Protein AF-R7B1Z7-F1 (afdb_monomer_lite)

Radius of gyration: 57.42 Å; chains: 1; bounding box: 98×100×132 Å

Structure (mmCIF, N/CA/C/O backbone):
data_AF-R7B1Z7-F1
#
_entry.id   AF-R7B1Z7-F1
#
loop_
_atom_site.group_PDB
_atom_site.id
_atom_site.type_symbol
_atom_site.label_atom_id
_atom_site.label_alt_id
_atom_site.label_comp_id
_atom_site.label_asym_id
_atom_site.label_entity_id
_atom_site.label_seq_id
_atom_site.pdbx_PDB_ins_code
_atom_site.Cartn_x
_atom_site.Cartn_y
_atom_site.Cartn_z
_atom_site.occupancy
_atom_site.B_iso_or_equiv
_atom_site.auth_seq_id
_atom_site.auth_comp_id
_atom_site.auth_asym_id
_atom_site.auth_atom_id
_atom_site.pdbx_PDB_model_num
ATOM 1 N N . MET A 1 1 ? -53.204 -70.859 43.206 1.00 38.00 1 MET A N 1
ATOM 2 C CA . MET A 1 1 ? -52.784 -69.936 44.281 1.00 38.00 1 MET A CA 1
ATOM 3 C C . MET A 1 1 ? -53.976 -69.017 44.517 1.00 38.00 1 MET A C 1
ATOM 5 O O . MET A 1 1 ? -54.210 -68.156 43.689 1.00 38.00 1 MET A O 1
ATOM 9 N N . ALA A 1 2 ? -54.936 -69.333 45.396 1.00 27.02 2 ALA A N 1
ATOM 10 C CA . ALA A 1 2 ? -54.802 -69.420 46.861 1.00 27.02 2 ALA A CA 1
ATOM 11 C C . ALA A 1 2 ? -54.030 -68.186 47.361 1.00 27.02 2 ALA A C 1
ATOM 13 O O . ALA A 1 2 ? -52.881 -68.026 46.965 1.00 27.02 2 ALA A O 1
ATOM 14 N N . ILE A 1 3 ? -54.590 -67.270 48.155 1.00 30.98 3 ILE A N 1
ATOM 15 C CA . ILE A 1 3 ? -55.436 -67.455 49.351 1.00 30.98 3 ILE A CA 1
ATOM 16 C C . ILE A 1 3 ? -56.242 -66.140 49.544 1.00 30.98 3 ILE A C 1
ATOM 18 O O . ILE A 1 3 ? -55.649 -65.069 49.521 1.00 30.98 3 ILE A O 1
ATOM 22 N N . SER A 1 4 ? -57.574 -66.172 49.386 1.00 25.59 4 SER A N 1
ATOM 23 C CA . SER A 1 4 ? -58.639 -66.117 50.427 1.00 25.59 4 SER A CA 1
ATOM 24 C C . SER A 1 4 ? -59.058 -64.689 50.865 1.00 25.59 4 SER A C 1
ATOM 26 O O . SER A 1 4 ? -58.226 -63.986 51.421 1.00 25.59 4 SER A O 1
ATOM 28 N N . SER A 1 5 ? -60.265 -64.160 50.567 1.00 26.50 5 SER A N 1
ATOM 29 C CA . SER A 1 5 ? -61.629 -64.581 51.020 1.00 26.50 5 SER A CA 1
ATOM 30 C C . SER A 1 5 ? -61.858 -64.163 52.498 1.00 26.50 5 SER A C 1
ATOM 32 O O . SER A 1 5 ? -60.962 -64.407 53.289 1.00 26.50 5 SER A O 1
ATOM 34 N N . VAL A 1 6 ? -62.963 -63.588 53.012 1.00 28.86 6 VAL A N 1
ATOM 35 C CA . VAL A 1 6 ? -64.345 -63.338 52.542 1.00 28.86 6 VAL A CA 1
ATOM 36 C C . VAL A 1 6 ? -65.156 -62.648 53.672 1.00 28.86 6 VAL A C 1
ATOM 38 O O . VAL A 1 6 ? -64.818 -62.803 54.840 1.00 28.86 6 VAL A O 1
ATOM 41 N N . ASP A 1 7 ? -66.203 -61.917 53.275 1.00 27.45 7 ASP A N 1
ATOM 42 C CA . ASP A 1 7 ? -67.560 -61.707 53.840 1.00 27.45 7 ASP A CA 1
ATOM 43 C C . ASP A 1 7 ? -67.903 -61.438 55.327 1.00 27.45 7 ASP A C 1
ATOM 45 O O . ASP A 1 7 ? -67.610 -62.188 56.248 1.00 27.45 7 ASP A O 1
ATOM 49 N N . SER A 1 8 ? -68.699 -60.369 55.493 1.00 28.39 8 SER A N 1
ATOM 50 C CA . SER A 1 8 ? -70.141 -60.329 55.842 1.00 28.39 8 SER A CA 1
ATOM 51 C C . SER A 1 8 ? -70.780 -61.305 56.858 1.00 28.39 8 SER A C 1
ATOM 53 O O . SER A 1 8 ? -70.708 -62.519 56.731 1.00 28.39 8 SER A O 1
ATOM 55 N N . LYS A 1 9 ? -71.655 -60.689 57.678 1.00 28.11 9 LYS A N 1
ATOM 56 C CA . LYS A 1 9 ? -72.912 -61.175 58.301 1.00 28.11 9 LYS A CA 1
ATOM 57 C C . LYS A 1 9 ? -72.881 -62.044 59.575 1.00 28.11 9 LYS A C 1
ATOM 59 O O . LYS A 1 9 ? -72.511 -63.204 59.581 1.00 28.11 9 LYS A O 1
ATOM 64 N N . ALA A 1 10 ? -73.473 -61.441 60.612 1.00 25.97 10 ALA A N 1
ATOM 65 C CA . ALA A 1 10 ? -74.630 -61.900 61.397 1.00 25.97 10 ALA A CA 1
ATOM 66 C C . ALA A 1 10 ? -74.735 -63.372 61.868 1.00 25.97 10 ALA A C 1
ATOM 68 O O . ALA A 1 10 ? -75.017 -64.262 61.076 1.00 25.97 10 ALA A O 1
ATOM 69 N N . GLY A 1 11 ? -74.799 -63.533 63.201 1.00 24.59 11 GLY A N 1
ATOM 70 C CA . GLY A 1 11 ? -75.812 -64.372 63.866 1.00 24.59 11 GLY A CA 1
ATOM 71 C C . GLY A 1 11 ? -75.335 -65.620 64.625 1.00 24.59 11 GLY A C 1
ATOM 72 O O . GLY A 1 11 ? -74.994 -66.603 63.989 1.00 24.59 11 GLY A O 1
ATOM 73 N N . THR A 1 12 ? -75.493 -65.586 65.968 1.00 27.39 12 THR A N 1
ATOM 74 C CA . THR A 1 12 ? -75.940 -66.672 66.903 1.00 27.39 12 THR A CA 1
ATOM 75 C C . THR A 1 12 ? -75.152 -68.006 66.947 1.00 27.39 12 THR A C 1
ATOM 77 O O . THR A 1 12 ? -74.824 -68.551 65.912 1.00 27.39 12 THR A O 1
ATOM 80 N N . ASN A 1 13 ? -74.883 -68.709 68.060 1.00 31.00 13 ASN A N 1
ATOM 81 C CA . ASN A 1 13 ? -75.378 -68.717 69.445 1.00 31.00 13 ASN A CA 1
ATOM 82 C C . ASN A 1 13 ? -74.514 -69.680 70.311 1.00 31.00 13 ASN A C 1
ATOM 84 O O . ASN A 1 13 ? -73.986 -70.640 69.761 1.00 31.00 13 ASN A O 1
ATOM 88 N N . ALA A 1 14 ? -74.558 -69.484 71.646 1.00 28.58 14 ALA A N 1
ATOM 89 C CA . ALA A 1 14 ? -74.412 -70.466 72.756 1.00 28.58 14 ALA A CA 1
ATOM 90 C C . ALA A 1 14 ? -73.070 -71.234 72.918 1.00 28.58 14 ALA A C 1
ATOM 92 O O . ALA A 1 14 ? -72.494 -71.696 71.949 1.00 28.58 14 ALA A O 1
ATOM 93 N N . ALA A 1 15 ? -72.498 -71.520 74.094 1.00 30.52 15 ALA A N 1
ATOM 94 C CA . ALA A 1 15 ? -72.746 -71.326 75.534 1.00 30.52 15 ALA A CA 1
ATOM 95 C C . ALA A 1 15 ? -71.380 -71.641 76.227 1.00 30.52 15 ALA A C 1
ATOM 97 O O . ALA A 1 15 ? -70.561 -72.345 75.644 1.00 30.52 15 ALA A O 1
ATOM 98 N N . THR A 1 16 ? -71.009 -71.215 77.440 1.00 32.12 16 THR A N 1
ATOM 99 C CA . THR A 1 16 ? -71.601 -71.603 78.734 1.00 32.12 16 THR A CA 1
ATOM 100 C C . THR A 1 16 ? -70.859 -70.875 79.874 1.00 32.12 16 THR A C 1
ATOM 102 O O . THR A 1 16 ? -69.637 -70.949 79.899 1.00 32.12 16 THR A O 1
ATOM 105 N N . GLY A 1 17 ? -71.602 -70.270 80.820 1.00 30.17 17 GLY A N 1
ATOM 106 C CA . GLY A 1 17 ? -71.284 -70.120 82.263 1.00 30.17 17 GLY A CA 1
ATOM 107 C C . GLY A 1 17 ? -70.090 -69.227 82.671 1.00 30.17 17 GLY A C 1
ATOM 108 O O . GLY A 1 17 ? -69.022 -69.327 82.099 1.00 30.17 17 GLY A O 1
ATOM 109 N N . ILE A 1 18 ? -70.122 -68.361 83.690 1.00 28.38 18 ILE A N 1
ATOM 110 C CA . ILE A 1 18 ? -70.817 -68.341 84.990 1.00 28.38 18 ILE A CA 1
ATOM 111 C C . ILE A 1 18 ? -70.722 -66.894 85.543 1.00 28.38 18 ILE A C 1
ATOM 113 O O . ILE A 1 18 ? -69.664 -66.284 85.434 1.00 28.38 18 ILE A O 1
ATOM 117 N N . GLY A 1 19 ? -71.768 -66.403 86.228 1.00 29.53 19 GLY A N 1
ATOM 118 C CA . GLY A 1 19 ? -71.624 -65.443 87.344 1.00 29.53 19 GLY A CA 1
ATOM 119 C C . GLY A 1 19 ? -72.011 -63.970 87.110 1.00 29.53 19 GLY A C 1
ATOM 120 O O . GLY A 1 19 ? -71.236 -63.192 86.576 1.00 29.53 19 GLY A O 1
ATOM 121 N N . THR A 1 20 ? -73.206 -63.617 87.600 1.00 33.78 20 THR A N 1
ATOM 122 C CA . THR A 1 20 ? -73.760 -62.309 88.053 1.00 33.78 20 THR A CA 1
ATOM 123 C C . THR A 1 20 ? -72.740 -61.188 88.382 1.00 33.78 20 THR A C 1
ATOM 125 O O . THR A 1 20 ? -71.714 -61.484 88.983 1.00 33.78 20 THR A O 1
ATOM 128 N N . ILE A 1 21 ? -72.966 -59.889 88.107 1.00 34.69 21 ILE A N 1
ATOM 129 C CA . ILE A 1 21 ? -73.812 -58.908 88.846 1.00 34.69 21 ILE A CA 1
ATOM 130 C C . ILE A 1 21 ? -73.930 -57.600 88.006 1.00 34.69 21 ILE A C 1
ATOM 132 O O . ILE A 1 21 ? -73.007 -57.237 87.281 1.00 34.69 21 ILE A O 1
ATOM 136 N N . THR A 1 22 ? -75.071 -56.914 88.109 1.00 42.41 22 THR A N 1
ATOM 137 C CA . THR A 1 22 ? -75.507 -55.674 87.430 1.00 42.41 22 THR A CA 1
ATOM 138 C C . THR A 1 22 ? -74.767 -54.381 87.844 1.00 42.41 22 THR A C 1
ATOM 140 O O . THR A 1 22 ? -74.326 -54.253 88.979 1.00 42.41 22 THR A O 1
ATOM 143 N N . ASP A 1 23 ? -74.734 -53.409 86.918 1.00 46.50 23 ASP A N 1
ATOM 144 C CA . ASP A 1 23 ? -74.552 -51.949 87.101 1.00 46.50 23 ASP A CA 1
ATOM 145 C C . ASP A 1 23 ? -73.200 -51.392 87.607 1.00 46.50 23 ASP A C 1
ATOM 147 O O . ASP A 1 23 ? -72.997 -51.175 88.797 1.00 46.50 23 ASP A O 1
ATOM 151 N N . ALA A 1 24 ? -72.299 -51.014 86.680 1.00 36.66 24 ALA A N 1
ATOM 152 C CA . ALA A 1 24 ? -71.113 -50.195 87.007 1.00 36.66 24 ALA A CA 1
ATOM 153 C C . ALA A 1 24 ? -70.651 -49.179 85.930 1.00 36.66 24 ALA A C 1
ATOM 155 O O . ALA A 1 24 ? -69.789 -48.348 86.215 1.00 36.66 24 ALA A O 1
ATOM 156 N N . ASN A 1 25 ? -71.208 -49.173 84.710 1.00 48.03 25 ASN A N 1
ATOM 157 C CA . ASN A 1 25 ? -70.600 -48.425 83.592 1.00 48.03 25 ASN A CA 1
ATOM 158 C C . ASN A 1 25 ? -71.163 -47.018 83.304 1.00 48.03 25 ASN A C 1
ATOM 160 O O . ASN A 1 25 ? -70.545 -46.287 82.540 1.00 48.03 25 ASN A O 1
ATOM 164 N N . THR A 1 26 ? -72.248 -46.565 83.939 1.00 48.47 26 THR A N 1
ATOM 165 C CA . THR A 1 26 ? -72.807 -45.212 83.684 1.00 48.47 26 THR A CA 1
ATOM 166 C C . THR A 1 26 ? -72.194 -44.114 84.572 1.00 48.47 26 THR A C 1
ATOM 168 O O . THR A 1 26 ? -72.280 -42.931 84.253 1.00 48.47 26 THR A O 1
ATOM 171 N N . ALA A 1 27 ? -71.526 -44.478 85.673 1.00 38.62 27 ALA A N 1
ATOM 172 C CA . ALA A 1 27 ? -70.897 -43.524 86.595 1.00 38.62 27 ALA A CA 1
ATOM 173 C C . ALA A 1 27 ? -69.516 -43.018 86.119 1.00 38.62 27 ALA A C 1
ATOM 175 O O . ALA A 1 27 ? -69.072 -41.947 86.533 1.00 38.62 27 ALA A O 1
ATOM 176 N N . SER A 1 28 ? -68.835 -43.758 85.233 1.00 51.47 28 SER A N 1
ATOM 177 C CA . SER A 1 28 ? -67.460 -43.449 84.801 1.00 51.47 28 SER A CA 1
ATOM 178 C C . SER A 1 28 ? -67.376 -42.230 83.869 1.00 51.47 28 SER A C 1
ATOM 180 O O . SER A 1 28 ? -66.474 -41.402 84.007 1.00 51.47 28 SER A O 1
ATOM 182 N N . ASP A 1 29 ? -68.343 -42.059 82.966 1.00 51.12 29 ASP A N 1
ATOM 183 C CA . ASP A 1 29 ? -68.304 -40.986 81.963 1.00 51.12 29 ASP A CA 1
ATOM 184 C C . ASP A 1 29 ? -68.784 -39.636 82.516 1.00 51.12 29 ASP A C 1
ATOM 186 O O . ASP A 1 29 ? -68.192 -38.597 82.213 1.00 51.12 29 ASP A O 1
ATOM 190 N N . HIS A 1 30 ? -69.768 -39.641 83.424 1.00 44.47 30 HIS A N 1
ATOM 191 C CA . HIS A 1 30 ? -70.173 -38.442 84.168 1.00 44.47 30 HIS A CA 1
ATOM 192 C C . HIS A 1 30 ? -69.059 -37.929 85.095 1.00 44.47 30 HIS A C 1
ATOM 194 O O . HIS A 1 30 ? -68.881 -36.717 85.217 1.00 44.47 30 HIS A O 1
ATOM 200 N N . MET A 1 31 ? -68.259 -38.826 85.689 1.00 44.12 31 MET A N 1
ATOM 201 C CA . MET A 1 31 ? -67.095 -38.447 86.499 1.00 44.12 31 MET A CA 1
ATOM 202 C C . MET A 1 31 ? -65.990 -37.810 85.636 1.00 44.12 31 MET A C 1
ATOM 204 O O . MET A 1 31 ? -65.426 -36.788 86.020 1.00 44.12 31 MET A O 1
ATOM 208 N N . LYS A 1 32 ? -65.713 -38.354 84.439 1.00 47.97 32 LYS A N 1
ATOM 209 C CA . LYS A 1 32 ? -64.726 -37.791 83.493 1.00 47.97 32 LYS A CA 1
ATOM 210 C C . LYS A 1 32 ? -65.149 -36.434 82.922 1.00 47.97 32 LYS A C 1
ATOM 212 O O . LYS A 1 32 ? -64.305 -35.552 82.773 1.00 47.97 32 LYS A O 1
ATOM 217 N N . ALA A 1 33 ? -66.435 -36.247 82.618 1.00 53.34 33 ALA A N 1
ATOM 218 C CA . ALA A 1 33 ? -66.973 -34.960 82.174 1.00 53.34 33 ALA A CA 1
ATOM 219 C C . ALA A 1 33 ? -66.948 -33.907 83.296 1.00 53.34 33 ALA A C 1
ATOM 221 O O . ALA A 1 33 ? -66.606 -32.752 83.046 1.00 53.34 33 ALA A O 1
ATOM 222 N N . ALA A 1 34 ? -67.240 -34.307 84.540 1.00 44.28 34 ALA A N 1
ATOM 223 C CA . ALA A 1 34 ? -67.144 -33.434 85.708 1.00 44.28 34 ALA A CA 1
ATOM 224 C C . ALA A 1 34 ? -65.692 -33.027 86.023 1.00 44.28 34 ALA A C 1
ATOM 226 O O . ALA A 1 34 ? -65.451 -31.862 86.330 1.00 44.28 34 ALA A O 1
ATOM 227 N N . LEU A 1 35 ? -64.726 -33.946 85.881 1.00 44.09 35 LEU A N 1
ATOM 228 C CA . LEU A 1 35 ? -63.289 -33.656 86.001 1.00 44.09 35 LEU A CA 1
ATOM 229 C C . LEU A 1 35 ? -62.818 -32.664 84.922 1.00 44.09 35 LEU A C 1
ATOM 231 O O . LEU A 1 35 ? -62.254 -31.632 85.266 1.00 44.09 35 LEU A O 1
ATOM 235 N N . LYS A 1 36 ? -63.162 -32.886 83.643 1.00 54.53 36 LYS A N 1
ATOM 236 C CA . LYS A 1 36 ? -62.838 -31.941 82.553 1.00 54.53 36 LYS A CA 1
ATOM 237 C C . LYS A 1 36 ? -63.476 -30.557 82.727 1.00 54.53 36 LYS A C 1
ATOM 239 O O . LYS A 1 36 ? -62.844 -29.557 82.404 1.00 54.53 36 LYS A O 1
ATOM 244 N N . ASN A 1 37 ? -64.714 -30.483 83.225 1.00 55.38 37 ASN A N 1
ATOM 245 C CA . ASN A 1 37 ? -65.377 -29.204 83.511 1.00 55.38 37 ASN A CA 1
ATOM 246 C C . ASN A 1 37 ? -64.729 -28.461 84.685 1.00 55.38 37 ASN A C 1
ATOM 248 O O . ASN A 1 37 ? -64.691 -27.231 84.679 1.00 55.38 37 ASN A O 1
ATOM 252 N N . LYS A 1 38 ? -64.215 -29.189 85.682 1.00 49.75 38 LYS A N 1
ATOM 253 C CA . LYS A 1 38 ? -63.516 -28.597 86.824 1.00 49.75 38 LYS A CA 1
ATOM 254 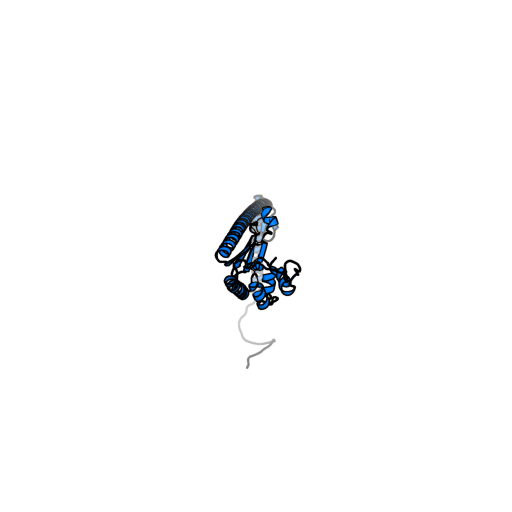C C . LYS A 1 38 ? -62.178 -27.982 86.396 1.00 49.75 38 LYS A C 1
ATOM 256 O O . LYS A 1 38 ? -61.932 -26.827 86.729 1.00 49.75 38 LYS A O 1
ATOM 261 N N . ASP A 1 39 ? -61.418 -28.683 85.553 1.00 59.19 39 ASP A N 1
ATOM 262 C CA . ASP A 1 39 ? -60.159 -28.183 84.980 1.00 59.19 39 ASP A CA 1
ATOM 263 C C . ASP A 1 39 ? -60.383 -26.950 84.077 1.00 59.19 39 ASP A C 1
ATOM 265 O O . ASP A 1 39 ? -59.612 -25.990 84.101 1.00 59.19 39 ASP A O 1
ATOM 269 N N . TYR A 1 40 ? -61.486 -26.924 83.315 1.00 45.75 40 TYR A N 1
ATOM 270 C CA . TYR A 1 40 ? -61.866 -25.768 82.488 1.00 45.75 40 TYR A CA 1
ATOM 271 C C . TYR A 1 40 ? -62.225 -24.533 83.319 1.00 45.75 40 TYR A C 1
ATOM 273 O O . TYR A 1 40 ? -61.858 -23.410 82.967 1.00 45.75 40 TYR A O 1
ATOM 281 N N . MET A 1 41 ? -62.946 -24.725 84.424 1.00 53.38 41 MET A N 1
ATOM 282 C CA . MET A 1 41 ? -63.308 -23.633 85.328 1.00 53.38 41 MET A CA 1
ATOM 283 C C . MET A 1 41 ? -62.086 -23.067 86.055 1.00 53.38 41 MET A C 1
ATOM 285 O O . MET A 1 41 ? -62.013 -21.855 86.271 1.00 53.38 41 MET A O 1
ATOM 289 N N . GLU A 1 42 ? -61.113 -23.912 86.384 1.00 61.53 42 GLU A N 1
ATOM 290 C CA . GLU A 1 42 ? -59.846 -23.502 86.988 1.00 61.53 42 GLU A CA 1
ATOM 291 C C . GLU A 1 42 ? -58.985 -22.698 86.000 1.00 61.53 42 GLU A C 1
ATOM 293 O O . GLU A 1 42 ? -58.527 -21.605 86.335 1.00 61.53 42 GLU A O 1
ATOM 298 N N . PHE A 1 43 ? -58.894 -23.135 84.738 1.00 57.59 43 PHE A N 1
ATOM 299 C CA . PHE A 1 43 ? -58.226 -22.386 83.666 1.00 57.59 43 PHE A CA 1
ATOM 300 C C . PHE A 1 43 ? -58.855 -21.005 83.417 1.00 57.59 43 PHE A C 1
ATOM 302 O O . PHE A 1 43 ? -58.147 -20.002 83.335 1.00 57.59 43 PHE A O 1
ATOM 309 N N . ILE A 1 44 ? -60.189 -20.925 83.336 1.00 57.56 44 ILE A N 1
ATOM 310 C CA . ILE A 1 44 ? -60.901 -19.648 83.154 1.00 57.56 44 ILE A CA 1
ATOM 311 C C . ILE A 1 44 ? -60.668 -18.713 84.349 1.00 57.56 44 ILE A C 1
ATOM 313 O O . ILE A 1 44 ? -60.603 -17.497 84.172 1.00 57.56 44 ILE A O 1
ATOM 317 N N . SER A 1 45 ? -60.544 -19.259 85.559 1.00 59.50 45 SER A N 1
ATOM 318 C CA . SER A 1 45 ? -60.338 -18.467 86.775 1.00 59.50 45 SER A CA 1
ATOM 319 C C . SER A 1 45 ? -58.922 -17.893 86.829 1.00 59.50 45 SER A C 1
ATOM 321 O O . SER A 1 45 ? -58.782 -16.684 86.994 1.00 59.50 45 SER A O 1
ATOM 323 N N . LEU A 1 46 ? -57.909 -18.720 86.547 1.00 59.81 46 LEU A N 1
ATOM 324 C CA . LEU A 1 46 ? -56.512 -18.305 86.360 1.00 59.81 46 LEU A CA 1
ATOM 325 C C . LEU A 1 46 ? -56.370 -17.235 85.272 1.00 59.81 46 LEU A C 1
ATOM 327 O O . LEU A 1 46 ? -55.674 -16.238 85.446 1.00 59.81 46 LEU A O 1
ATOM 331 N N . TYR A 1 47 ? -57.072 -17.406 84.152 1.00 57.59 47 TYR A N 1
ATOM 332 C CA . TYR A 1 47 ? -57.042 -16.447 83.051 1.00 57.59 47 TYR A CA 1
ATOM 333 C C . TYR A 1 47 ? -57.698 -15.102 83.420 1.00 57.59 47 TYR A C 1
ATOM 335 O O . TYR A 1 47 ? -57.180 -14.043 83.072 1.00 57.59 47 TYR A O 1
ATOM 343 N N . LYS A 1 48 ? -58.808 -15.123 84.170 1.00 55.19 48 LYS A N 1
ATOM 344 C CA . LYS A 1 48 ? -59.478 -13.915 84.693 1.00 55.19 48 LYS A CA 1
ATOM 345 C C . LYS A 1 48 ? -58.688 -13.206 85.791 1.00 55.19 48 LYS A C 1
ATOM 347 O O . LYS A 1 48 ? -58.878 -12.011 86.000 1.00 55.19 48 LYS A O 1
ATOM 352 N N . GLU A 1 49 ? -57.896 -13.943 86.555 1.00 59.59 49 GLU A N 1
ATOM 353 C CA . GLU A 1 49 ? -57.013 -13.391 87.581 1.00 59.59 49 GLU A CA 1
ATOM 354 C C . GLU A 1 49 ? -55.816 -12.699 86.929 1.00 59.59 49 GLU A C 1
ATOM 356 O O . GLU A 1 49 ? -55.601 -11.519 87.178 1.00 59.59 49 GLU A O 1
ATOM 361 N N . LYS A 1 50 ? -55.175 -13.355 85.954 1.00 62.69 50 LYS A N 1
ATOM 362 C CA . LYS A 1 50 ? -54.122 -12.745 85.132 1.00 62.69 50 LYS A CA 1
ATOM 363 C C . LYS A 1 50 ? -54.587 -11.468 84.418 1.00 62.69 50 LYS A C 1
ATOM 365 O O . LYS A 1 50 ? -53.900 -10.460 84.457 1.00 62.69 50 LYS A O 1
ATOM 370 N N . MET A 1 51 ? -55.778 -11.488 83.812 1.00 55.56 51 MET A N 1
ATOM 371 C CA . MET A 1 51 ? -56.364 -10.301 83.172 1.00 55.56 51 MET A CA 1
ATOM 372 C C . MET A 1 51 ? -56.626 -9.155 84.157 1.00 55.56 51 MET A C 1
ATOM 374 O O . MET A 1 51 ? -56.533 -7.997 83.769 1.00 55.56 51 MET A O 1
ATOM 378 N N . ARG A 1 52 ? -56.972 -9.456 85.416 1.00 53.59 52 ARG A N 1
ATOM 379 C CA . ARG A 1 52 ? -57.150 -8.428 86.451 1.00 53.59 52 ARG A CA 1
ATOM 380 C C . ARG A 1 52 ? -55.821 -7.829 86.873 1.00 53.59 52 ARG A C 1
ATOM 382 O O . ARG A 1 52 ? -55.728 -6.612 86.896 1.00 53.59 52 ARG A O 1
ATOM 389 N N . ASP A 1 53 ? -54.802 -8.655 87.081 1.00 61.12 53 ASP A N 1
ATOM 390 C CA . ASP A 1 53 ? -53.442 -8.181 87.353 1.00 61.12 53 ASP A CA 1
ATOM 391 C C . ASP A 1 53 ? -52.911 -7.297 86.212 1.00 61.12 53 ASP A C 1
ATOM 393 O O . ASP A 1 53 ? -52.325 -6.247 86.464 1.00 61.12 53 ASP A O 1
ATOM 397 N N . ASP A 1 54 ? -53.150 -7.667 84.952 1.00 60.28 54 ASP A N 1
ATOM 398 C CA . ASP A 1 54 ? -52.720 -6.876 83.789 1.00 60.28 54 ASP A CA 1
ATOM 399 C C . ASP A 1 54 ? -53.488 -5.534 83.666 1.00 60.28 54 ASP A C 1
ATOM 401 O O . ASP A 1 54 ? -52.949 -4.535 83.179 1.00 60.28 54 ASP A O 1
ATOM 405 N N . ILE A 1 55 ? -54.741 -5.478 84.135 1.00 53.62 55 ILE A N 1
ATOM 406 C CA . ILE A 1 55 ? -55.556 -4.250 84.193 1.00 53.62 55 ILE A CA 1
ATOM 407 C C . ILE A 1 55 ? -55.133 -3.361 85.372 1.00 53.62 55 ILE A C 1
ATOM 409 O O . ILE A 1 55 ? -54.970 -2.154 85.193 1.00 53.62 55 ILE A O 1
ATOM 413 N N . ASP A 1 56 ? -54.910 -3.947 86.549 1.00 53.31 56 ASP A N 1
ATOM 414 C CA . ASP A 1 56 ? -54.536 -3.241 87.780 1.00 53.31 56 ASP A CA 1
ATOM 415 C C . ASP A 1 56 ? -53.109 -2.671 87.698 1.00 53.31 56 ASP A C 1
ATOM 417 O O . ASP A 1 56 ? -52.835 -1.593 88.228 1.00 53.31 56 ASP A O 1
ATOM 421 N N . ASN A 1 57 ? -52.216 -3.335 86.955 1.00 60.12 57 ASN A N 1
ATOM 422 C CA . ASN A 1 57 ? -50.867 -2.844 86.661 1.00 60.12 57 ASN A CA 1
ATOM 423 C C . ASN A 1 57 ? -50.815 -1.845 85.486 1.00 60.12 57 ASN A C 1
ATOM 425 O O . ASN A 1 57 ? -49.738 -1.345 85.153 1.00 60.12 57 ASN A O 1
ATOM 429 N N . GLY A 1 58 ? -51.955 -1.531 84.853 1.00 50.03 58 GLY A N 1
ATOM 430 C CA . GLY A 1 58 ? -52.047 -0.552 83.763 1.00 50.03 58 GLY A CA 1
ATOM 431 C C . GLY A 1 58 ? -51.313 -0.958 82.478 1.00 50.03 58 GLY A C 1
ATOM 432 O O . GLY A 1 58 ? -51.029 -0.104 81.638 1.00 50.03 58 GLY A O 1
ATOM 433 N N . THR A 1 59 ? -50.993 -2.244 82.321 1.00 50.19 59 THR A N 1
ATOM 434 C CA . THR A 1 59 ? -50.289 -2.822 81.164 1.00 50.19 59 THR A CA 1
ATOM 435 C C . THR A 1 59 ? -51.242 -3.357 80.094 1.00 50.19 59 THR A C 1
ATOM 437 O O . THR A 1 59 ? -50.790 -3.903 79.087 1.00 50.19 59 THR A O 1
ATOM 440 N N . ALA A 1 60 ? -52.554 -3.179 80.280 1.00 51.25 60 ALA A N 1
ATOM 441 C CA . ALA A 1 60 ? -53.590 -3.486 79.301 1.00 51.25 60 ALA A CA 1
ATOM 442 C C . ALA A 1 60 ? -53.543 -2.515 78.100 1.00 51.25 60 ALA A C 1
ATOM 444 O O . ALA A 1 60 ? -54.399 -1.646 77.939 1.00 51.25 60 ALA A O 1
ATOM 445 N N . GLU A 1 61 ? -52.526 -2.650 77.249 1.00 53.91 61 GLU A N 1
ATOM 446 C CA . GLU A 1 61 ? -52.479 -2.000 75.938 1.00 53.91 61 GLU A CA 1
ATOM 447 C C . GLU A 1 61 ? -53.256 -2.857 74.919 1.00 53.91 61 GLU A C 1
ATOM 449 O O . GLU A 1 61 ? -53.092 -4.085 74.902 1.00 53.91 61 GLU A O 1
ATOM 454 N N . PRO A 1 62 ? -54.110 -2.261 74.063 1.00 57.12 62 PRO A N 1
ATOM 455 C CA . PRO A 1 62 ? -54.740 -2.998 72.978 1.00 57.12 62 PRO A CA 1
ATOM 456 C C . PRO A 1 62 ? -53.636 -3.569 72.081 1.00 57.12 62 PRO A C 1
ATOM 458 O O . PRO A 1 62 ? -52.837 -2.840 71.498 1.00 57.12 62 PRO A O 1
ATOM 461 N N . SER A 1 63 ? -53.548 -4.897 72.036 1.00 58.38 63 SER A N 1
ATOM 462 C CA . SER A 1 63 ? -52.607 -5.598 71.170 1.00 58.38 63 SER A CA 1
ATOM 463 C C . SER A 1 63 ? -53.321 -6.001 69.889 1.00 58.38 63 SER A C 1
ATOM 465 O O . SER A 1 63 ? -54.398 -6.601 69.912 1.00 58.38 63 SER A O 1
ATOM 467 N N . PHE A 1 64 ? -52.725 -5.652 68.758 1.00 55.81 64 PHE A N 1
ATOM 468 C CA . PHE A 1 64 ? -53.279 -5.924 67.442 1.00 55.81 64 PHE A CA 1
ATOM 469 C C . PHE A 1 64 ? -52.512 -7.080 66.816 1.00 55.81 64 PHE A C 1
ATOM 471 O O . PHE A 1 64 ? -51.282 -7.058 66.705 1.00 55.81 64 PHE A O 1
ATOM 478 N N . GLN A 1 65 ? -53.240 -8.123 66.425 1.00 51.06 65 GLN A N 1
ATOM 479 C CA . GLN A 1 65 ? -52.649 -9.257 65.733 1.00 51.06 65 GLN A CA 1
ATOM 480 C C . GLN A 1 65 ? -52.386 -8.880 64.277 1.00 51.06 65 GLN A C 1
ATOM 482 O O . GLN A 1 65 ? -53.305 -8.530 63.541 1.00 51.06 65 GLN A O 1
ATOM 487 N N . THR A 1 66 ? -51.129 -8.988 63.858 1.00 51.09 66 THR A N 1
ATOM 488 C CA . THR A 1 66 ? -50.703 -8.713 62.485 1.00 51.09 66 THR A CA 1
ATOM 489 C C . THR A 1 66 ? -49.924 -9.919 61.983 1.00 51.09 66 THR A C 1
ATOM 491 O O . THR A 1 66 ? -48.796 -10.184 62.398 1.00 51.09 66 THR A O 1
ATOM 494 N N . GLY A 1 67 ? -50.577 -10.728 61.146 1.00 59.62 67 GLY A N 1
ATOM 495 C CA . GLY A 1 67 ? -50.058 -12.035 60.742 1.00 59.62 67 GLY A CA 1
ATOM 496 C C . GLY A 1 67 ? -49.918 -12.996 61.932 1.00 59.62 67 GLY A C 1
ATOM 497 O O . GLY A 1 67 ? -50.896 -13.301 62.617 1.00 59.62 67 GLY A O 1
ATOM 498 N N . SER A 1 68 ? -48.701 -13.493 62.166 1.00 55.97 68 SER A N 1
ATOM 499 C CA . SER A 1 68 ? -48.372 -14.456 63.230 1.00 55.97 68 SER A CA 1
ATOM 500 C C . SER A 1 68 ? -47.879 -13.820 64.538 1.00 55.97 68 SER A C 1
ATOM 502 O O . SER A 1 68 ? -47.452 -14.549 65.430 1.00 55.97 68 SER A O 1
ATOM 504 N N . GLN A 1 69 ? -47.886 -12.487 64.655 1.00 57.75 69 GLN A N 1
ATOM 505 C CA . GLN A 1 69 ? -47.393 -11.760 65.832 1.00 57.75 69 GLN A CA 1
ATOM 506 C C . GLN A 1 69 ? -48.436 -10.752 66.336 1.00 57.75 69 GLN A C 1
ATOM 508 O O . GLN A 1 69 ? -49.291 -10.295 65.576 1.00 57.75 69 GLN A O 1
ATOM 513 N N . THR A 1 70 ? -48.376 -10.419 67.624 1.00 65.69 70 THR A N 1
ATOM 514 C CA . THR A 1 70 ? -49.256 -9.441 68.281 1.00 65.69 70 THR A CA 1
ATOM 515 C C . THR A 1 70 ? -48.397 -8.315 68.832 1.00 65.69 70 THR A C 1
ATOM 517 O O . THR A 1 70 ? -47.432 -8.584 69.545 1.00 65.69 70 THR A O 1
ATOM 520 N N . PHE A 1 71 ? -48.750 -7.073 68.514 1.00 58.72 71 PHE A N 1
ATOM 521 C CA . PHE A 1 71 ? -47.985 -5.889 68.908 1.00 58.72 71 PHE A CA 1
ATOM 522 C C . PHE A 1 71 ? -48.894 -4.862 69.579 1.00 58.72 71 PHE A C 1
ATOM 524 O O . PHE A 1 71 ? -50.049 -4.709 69.178 1.00 58.72 71 PHE A O 1
ATOM 531 N N . THR A 1 72 ? -48.375 -4.160 70.584 1.00 75.12 72 THR A N 1
ATOM 532 C CA . THR A 1 72 ? -49.035 -2.996 71.196 1.00 75.12 72 THR A CA 1
ATOM 533 C C . THR A 1 72 ? -48.675 -1.701 70.461 1.00 75.12 72 THR A C 1
ATOM 535 O O . THR A 1 72 ? -47.677 -1.664 69.743 1.00 75.12 72 THR A O 1
ATOM 538 N N . ASP A 1 73 ? -49.441 -0.621 70.644 1.00 68.88 73 ASP A N 1
ATOM 539 C CA . ASP A 1 73 ? -49.204 0.668 69.962 1.00 68.88 73 ASP A CA 1
ATOM 540 C C . ASP A 1 73 ? -47.779 1.214 70.178 1.00 68.88 73 ASP A C 1
ATOM 542 O O . ASP A 1 73 ? -47.114 1.651 69.243 1.00 68.88 73 ASP A O 1
ATOM 546 N N . ARG A 1 74 ? -47.226 1.086 71.391 1.00 71.81 74 ARG A N 1
ATOM 547 C CA . ARG A 1 74 ? -45.839 1.503 71.669 1.00 71.81 74 ARG A CA 1
ATOM 548 C C . ARG A 1 74 ? -44.795 0.627 70.981 1.00 71.81 74 ARG A C 1
ATOM 550 O O . ARG A 1 74 ? -43.699 1.090 70.664 1.00 71.81 74 ARG A O 1
ATOM 557 N N . GLN A 1 75 ? -45.093 -0.660 70.810 1.00 69.25 75 GLN A N 1
ATOM 558 C CA . GLN A 1 75 ? -44.226 -1.574 70.068 1.00 69.25 75 GLN A CA 1
ATOM 559 C C . GLN A 1 75 ? -44.287 -1.280 68.567 1.00 69.25 75 GLN A C 1
ATOM 561 O O . GLN A 1 75 ? -43.264 -1.398 67.897 1.00 69.25 75 GLN A O 1
ATOM 566 N N . TRP A 1 76 ? -45.445 -0.843 68.070 1.00 72.75 76 TRP A N 1
ATOM 567 C CA . TRP A 1 76 ? -45.629 -0.348 66.710 1.00 72.75 76 TRP A CA 1
ATOM 568 C C . TRP A 1 76 ? -44.826 0.918 66.430 1.00 72.75 76 TRP A C 1
ATOM 570 O O . TRP A 1 76 ? -44.079 0.938 65.456 1.00 72.75 76 TRP A O 1
ATOM 580 N N . ASP A 1 77 ? -44.898 1.925 67.301 1.00 75.44 77 ASP A N 1
ATOM 581 C CA . ASP A 1 77 ? -44.143 3.173 67.126 1.00 75.44 77 ASP A CA 1
ATOM 582 C C . ASP A 1 77 ? -42.629 2.914 67.086 1.00 75.44 77 ASP A C 1
ATOM 584 O O . ASP A 1 77 ? -41.933 3.358 66.174 1.00 75.44 77 ASP A O 1
ATOM 588 N N . ARG A 1 78 ? -42.117 2.087 68.011 1.00 75.94 78 ARG A N 1
ATOM 589 C CA . ARG A 1 78 ? -40.703 1.667 68.006 1.00 75.94 78 ARG A CA 1
ATOM 590 C C . ARG A 1 78 ? -40.323 0.872 66.759 1.00 75.94 78 ARG A C 1
ATOM 592 O O . ARG A 1 78 ? -39.185 0.950 66.305 1.00 75.94 78 ARG A O 1
ATOM 599 N N . LEU A 1 79 ? -41.234 0.061 66.228 1.00 75.81 79 LEU A N 1
ATOM 600 C CA . LEU A 1 79 ? -40.994 -0.710 65.011 1.00 75.81 79 LEU A CA 1
ATOM 601 C C . LEU A 1 79 ? -40.907 0.208 63.788 1.00 75.81 79 LEU A C 1
ATOM 603 O O . LEU A 1 79 ? -40.037 -0.010 62.949 1.00 75.81 79 LEU A O 1
ATOM 607 N N . LEU A 1 80 ? -41.752 1.239 63.712 1.00 79.94 80 LEU A N 1
ATOM 608 C CA . LEU A 1 80 ? -41.722 2.235 62.640 1.00 79.94 80 LEU A CA 1
ATOM 609 C C . LEU A 1 80 ? -40.463 3.105 62.702 1.00 79.94 80 LEU A C 1
ATOM 611 O O . LEU A 1 80 ? -39.800 3.257 61.683 1.00 79.94 80 LEU A O 1
ATOM 615 N N . GLU A 1 81 ? -40.057 3.572 63.886 1.00 79.50 81 GLU A N 1
ATOM 616 C CA . GLU A 1 81 ? -38.790 4.304 64.054 1.00 79.50 81 GLU A CA 1
ATOM 617 C C . GLU A 1 81 ? -37.578 3.462 63.617 1.00 79.50 81 GLU A C 1
ATOM 619 O O . GLU A 1 81 ? -36.691 3.940 62.906 1.00 79.50 81 GLU A O 1
ATOM 624 N N . ASN A 1 82 ? -37.555 2.176 63.984 1.00 78.94 82 ASN A N 1
ATOM 625 C CA . ASN A 1 82 ? -36.506 1.252 63.550 1.00 78.94 82 ASN A CA 1
ATOM 626 C C . ASN A 1 82 ? -36.556 0.981 62.038 1.00 7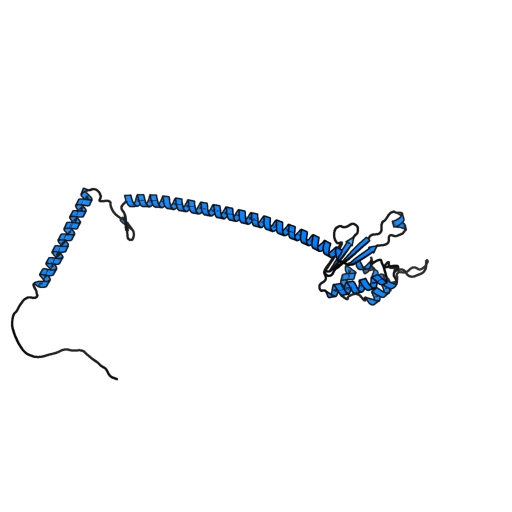8.94 82 ASN A C 1
ATOM 628 O O . ASN A 1 82 ? -35.511 0.801 61.414 1.00 78.94 82 ASN A O 1
ATOM 632 N N . PHE A 1 83 ? -37.752 0.937 61.447 1.00 79.12 83 PHE A N 1
ATOM 633 C CA . PHE A 1 83 ? -37.936 0.749 60.011 1.00 79.12 83 PHE A CA 1
ATOM 634 C C . PHE A 1 83 ? -37.457 1.967 59.219 1.00 79.12 83 PHE A C 1
ATOM 636 O O . PHE A 1 83 ? -36.733 1.793 58.241 1.00 79.12 83 PHE A O 1
ATOM 643 N N . ASP A 1 84 ? -37.788 3.180 59.661 1.00 78.69 84 ASP A N 1
ATOM 644 C CA . ASP A 1 84 ? -37.328 4.423 59.041 1.00 78.69 84 ASP A CA 1
ATOM 645 C C . ASP A 1 84 ? -35.801 4.545 59.130 1.00 78.69 84 ASP A C 1
ATOM 647 O O . ASP A 1 84 ? -35.139 4.821 58.125 1.00 78.69 84 ASP A O 1
ATOM 651 N N . SER A 1 85 ? -35.219 4.223 60.294 1.00 78.06 85 SER A N 1
ATOM 652 C CA . SER A 1 85 ? -33.762 4.136 60.458 1.00 78.06 85 SER A CA 1
ATOM 653 C C . SER A 1 85 ? -33.145 3.118 59.493 1.00 78.06 85 SER A C 1
ATOM 655 O O . SER A 1 85 ? -32.177 3.430 58.800 1.00 78.06 85 SER A O 1
ATOM 657 N N . ALA A 1 86 ? -33.717 1.913 59.392 1.00 76.25 86 ALA A N 1
ATOM 658 C CA . ALA A 1 86 ? -33.234 0.881 58.477 1.00 76.25 86 ALA A CA 1
ATOM 659 C C . ALA A 1 86 ? -33.386 1.292 57.001 1.00 76.25 86 ALA A C 1
ATOM 661 O O . ALA A 1 86 ? -32.522 0.994 56.174 1.00 76.25 86 ALA A O 1
ATOM 662 N N . GLN A 1 87 ? -34.461 1.998 56.648 1.00 72.31 87 GLN A N 1
ATOM 663 C CA . GLN A 1 87 ? -34.692 2.498 55.298 1.00 72.31 87 GLN A CA 1
ATOM 664 C C . GLN A 1 87 ? -33.656 3.560 54.914 1.00 72.31 87 GLN A C 1
ATOM 666 O O . GLN A 1 87 ? -33.179 3.572 53.773 1.00 72.31 87 GLN A O 1
ATOM 671 N N . ASP A 1 88 ? -33.296 4.444 55.839 1.00 83.94 88 ASP A N 1
ATOM 672 C CA . ASP A 1 88 ? -32.285 5.468 55.600 1.00 83.94 88 ASP A CA 1
ATOM 673 C C . ASP A 1 88 ? -30.872 4.880 55.519 1.00 83.94 88 ASP A C 1
ATOM 675 O O . ASP A 1 88 ? -30.104 5.276 54.631 1.00 83.94 88 ASP A O 1
ATOM 679 N N . ASP A 1 89 ? -30.566 3.855 56.316 1.00 83.88 89 ASP A N 1
ATOM 680 C CA . ASP A 1 89 ? -29.332 3.075 56.186 1.00 83.88 89 ASP A CA 1
ATOM 681 C C . ASP A 1 89 ? -29.239 2.391 54.811 1.00 83.88 89 ASP A C 1
ATOM 683 O O . ASP A 1 89 ? -28.210 2.483 54.133 1.00 83.88 89 ASP A O 1
ATOM 687 N N . ILE A 1 90 ? -30.337 1.793 54.331 1.00 80.88 90 ILE A N 1
ATOM 688 C CA . ILE A 1 90 ? -30.410 1.193 52.989 1.00 80.88 90 ILE A CA 1
ATOM 689 C C . ILE A 1 90 ? -30.223 2.259 51.899 1.00 80.88 90 ILE A C 1
ATOM 691 O O . ILE A 1 90 ? -29.421 2.069 50.983 1.00 80.88 90 ILE A O 1
ATOM 695 N N . LYS A 1 91 ? -30.911 3.408 51.978 1.00 79.44 91 LYS A N 1
ATOM 696 C CA . LYS A 1 91 ? -30.760 4.501 50.994 1.00 79.44 91 LYS A CA 1
ATOM 697 C C . LYS A 1 91 ? -29.326 5.020 50.943 1.00 79.44 91 LYS A C 1
ATOM 699 O O . LYS A 1 91 ? -28.826 5.326 49.857 1.00 79.44 91 LYS A O 1
ATOM 704 N N . LYS A 1 92 ? -28.673 5.154 52.099 1.00 87.00 92 LYS A N 1
ATOM 705 C CA . LYS A 1 92 ? -27.283 5.605 52.189 1.00 87.00 92 LYS A CA 1
ATOM 706 C C . LYS A 1 92 ? -26.338 4.579 51.567 1.00 87.00 92 LYS A C 1
ATOM 708 O O . LYS A 1 92 ? -25.530 4.961 50.722 1.00 87.00 92 LYS A O 1
ATOM 713 N N . ALA A 1 93 ? -26.504 3.297 51.893 1.00 78.06 93 ALA A N 1
ATOM 714 C CA . ALA A 1 93 ? -25.713 2.210 51.319 1.00 78.06 93 ALA A CA 1
ATOM 715 C C . ALA A 1 93 ? -25.851 2.132 49.787 1.00 78.06 93 ALA A C 1
ATOM 717 O O . ALA A 1 93 ? -24.846 2.031 49.085 1.00 78.06 93 ALA A O 1
ATOM 718 N N . VAL A 1 94 ? -27.072 2.267 49.253 1.00 83.00 94 VAL A N 1
ATOM 719 C CA . VAL A 1 94 ? -27.330 2.272 47.801 1.00 83.00 94 VAL A CA 1
ATOM 720 C C . VAL A 1 94 ? -26.672 3.470 47.111 1.00 83.00 94 VAL A C 1
ATOM 722 O O . VAL A 1 94 ? -26.066 3.311 46.051 1.00 83.00 94 VAL A O 1
ATOM 725 N N . LYS A 1 95 ? -26.749 4.674 47.695 1.00 83.44 95 LYS A N 1
ATOM 726 C CA . LYS A 1 95 ? -26.079 5.863 47.137 1.00 83.44 95 LYS A CA 1
ATOM 727 C C . LYS A 1 95 ? -24.561 5.714 47.138 1.00 83.44 95 LYS A C 1
ATOM 729 O O . LYS A 1 95 ? -23.916 6.071 46.158 1.00 83.44 95 LYS A O 1
ATOM 734 N N . GLU A 1 96 ? -23.996 5.187 48.218 1.00 86.69 96 GLU A N 1
ATOM 735 C CA . GLU A 1 96 ? -22.553 5.002 48.335 1.00 86.69 96 GLU A CA 1
ATOM 736 C C . GLU A 1 96 ? -22.035 3.943 47.351 1.00 86.69 96 GLU A C 1
ATOM 738 O O . GLU A 1 96 ? -21.032 4.177 46.679 1.00 86.69 96 GLU A O 1
ATOM 743 N N . GLN A 1 97 ? -22.755 2.828 47.184 1.00 79.38 97 GLN A N 1
ATOM 744 C CA . GLN A 1 97 ? -22.459 1.838 46.142 1.00 79.38 97 GLN A CA 1
ATOM 745 C C . GLN A 1 97 ? -22.584 2.435 44.736 1.00 79.38 97 GLN A C 1
ATOM 747 O O . GLN A 1 97 ? -21.700 2.243 43.908 1.00 79.38 97 GLN A O 1
ATOM 752 N N . GLY A 1 98 ? -23.643 3.205 44.470 1.00 79.56 98 GLY A N 1
ATOM 753 C CA . GLY A 1 98 ? -23.834 3.868 43.180 1.00 79.56 98 GLY A CA 1
ATOM 754 C C . GLY A 1 98 ? -22.726 4.869 42.839 1.00 79.56 98 GLY A C 1
ATOM 755 O O . GLY A 1 98 ? -22.348 4.981 41.675 1.00 79.56 98 GLY A O 1
ATOM 756 N N . ASN A 1 99 ? -22.181 5.575 43.833 1.00 88.50 99 ASN A N 1
ATOM 757 C CA . ASN A 1 99 ? -21.051 6.484 43.637 1.00 88.50 99 ASN A CA 1
ATOM 758 C C . ASN A 1 99 ? -19.749 5.726 43.353 1.00 88.50 99 ASN A C 1
ATOM 760 O O . ASN A 1 99 ? -19.065 6.081 42.400 1.00 88.50 99 ASN A O 1
ATOM 764 N N . LYS A 1 100 ? -19.454 4.654 44.104 1.00 90.25 100 LYS A N 1
ATOM 765 C CA . LYS A 1 100 ? -18.278 3.797 43.863 1.00 90.25 100 LYS A CA 1
ATOM 766 C C . LYS A 1 100 ? -18.302 3.188 42.462 1.00 90.25 100 LYS A C 1
ATOM 768 O O . LYS A 1 100 ? -17.327 3.292 41.735 1.00 90.25 100 LYS A O 1
ATOM 773 N N . LEU A 1 101 ? -19.455 2.667 42.035 1.00 84.50 101 LEU A N 1
ATOM 774 C CA . LEU A 1 101 ? -19.627 2.121 40.685 1.00 84.50 101 LEU A CA 1
ATOM 775 C C . LEU A 1 101 ? -19.419 3.172 39.586 1.00 84.50 101 LEU A C 1
ATOM 777 O O . LEU A 1 101 ? -18.875 2.858 38.531 1.00 84.50 101 LEU A O 1
ATOM 781 N N . LYS A 1 102 ? -19.856 4.419 39.806 1.00 89.00 102 LYS A N 1
ATOM 782 C CA . LYS A 1 102 ? -19.604 5.515 38.857 1.00 89.00 102 LYS A CA 1
ATOM 783 C C . LYS A 1 102 ? -18.127 5.891 38.803 1.00 89.00 102 LYS A C 1
ATOM 785 O O . LYS A 1 102 ? -17.613 6.096 37.713 1.00 89.00 102 LYS A O 1
ATOM 790 N N . GLU A 1 103 ? -17.467 5.963 39.953 1.00 91.44 103 GLU A N 1
ATOM 791 C CA . GLU A 1 103 ? -16.042 6.278 40.048 1.00 91.44 103 GLU A CA 1
ATOM 792 C C . GLU A 1 103 ? -15.189 5.197 39.370 1.00 91.44 103 GLU A C 1
ATOM 794 O O . GLU A 1 103 ? -14.389 5.518 38.497 1.00 91.44 103 GLU A O 1
ATOM 799 N N . GLU A 1 104 ? -15.458 3.918 39.646 1.00 89.88 104 GLU A N 1
ATOM 800 C CA . GLU A 1 104 ? -14.819 2.778 38.974 1.00 89.88 104 GLU A CA 1
ATOM 801 C C . GLU A 1 104 ? -15.076 2.782 37.458 1.00 89.88 104 GLU A C 1
ATOM 803 O O . GLU A 1 104 ? -14.170 2.514 36.666 1.00 89.88 104 GLU A O 1
ATOM 808 N N . ALA A 1 105 ? -16.296 3.115 37.021 1.00 90.31 105 ALA A N 1
ATOM 809 C CA . ALA A 1 105 ? -16.620 3.221 35.600 1.00 90.31 105 ALA A CA 1
ATOM 810 C C . ALA A 1 105 ? -15.875 4.383 34.920 1.00 90.31 105 ALA A C 1
ATOM 812 O O . ALA A 1 105 ? -15.389 4.230 33.795 1.00 90.31 105 ALA A O 1
ATOM 813 N N . ASP A 1 106 ? -15.756 5.531 35.588 1.00 92.81 106 ASP A N 1
ATOM 814 C CA . ASP A 1 106 ? -15.013 6.685 35.082 1.00 92.81 106 ASP A CA 1
ATOM 815 C C . ASP A 1 106 ? -13.501 6.415 35.048 1.00 92.81 106 ASP A C 1
ATOM 817 O O . ASP A 1 106 ? -12.840 6.776 34.070 1.00 92.81 106 ASP A O 1
ATOM 821 N N . GLU A 1 107 ? -12.945 5.739 36.056 1.00 94.31 107 GLU A N 1
ATOM 822 C CA . GLU A 1 107 ? -11.553 5.274 36.063 1.00 94.31 107 GLU A CA 1
ATOM 823 C C . GLU A 1 107 ? -11.288 4.261 34.950 1.00 94.31 107 GLU A C 1
ATOM 825 O O . GLU A 1 107 ? -10.355 4.437 34.165 1.00 94.31 107 GLU A O 1
ATOM 830 N N . SER A 1 108 ? -12.150 3.251 34.809 1.00 90.50 108 SER A N 1
ATOM 831 C CA . SER A 1 108 ? -12.063 2.261 33.733 1.00 90.50 108 SER A CA 1
ATOM 832 C C . SER A 1 108 ? -12.100 2.931 32.356 1.00 90.50 108 SER A C 1
ATOM 834 O O . SER A 1 108 ? -11.308 2.609 31.467 1.00 90.50 108 SER A O 1
ATOM 836 N N . ARG A 1 109 ? -12.954 3.948 32.187 1.00 93.31 109 ARG A N 1
ATOM 837 C CA . ARG A 1 109 ? -13.040 4.726 30.948 1.00 93.31 109 ARG A CA 1
ATOM 838 C C . ARG A 1 109 ? -11.781 5.547 30.677 1.00 93.31 109 ARG A C 1
ATOM 840 O O . ARG A 1 109 ? -11.379 5.649 29.518 1.00 93.31 109 ARG A O 1
ATOM 847 N N . LYS A 1 110 ? -11.171 6.151 31.701 1.00 94.56 110 LYS A N 1
ATOM 848 C CA . LYS A 1 110 ? -9.894 6.875 31.565 1.00 94.56 110 LYS A CA 1
ATOM 849 C C . LYS A 1 110 ? -8.770 5.921 31.177 1.00 94.56 110 LYS A C 1
ATOM 851 O O . LYS A 1 110 ? -8.103 6.165 30.177 1.00 94.56 110 LYS A O 1
ATOM 856 N N . LEU A 1 111 ? -8.642 4.801 31.886 1.00 93.94 111 LEU A N 1
ATOM 857 C CA . LEU A 1 111 ? -7.627 3.789 31.610 1.00 93.94 111 LEU A CA 1
ATOM 858 C C . LEU A 1 111 ? -7.763 3.224 30.191 1.00 93.94 111 LEU A C 1
ATOM 860 O O . LEU A 1 111 ? -6.772 3.092 29.478 1.00 93.94 111 LEU A O 1
ATOM 864 N N . SER A 1 112 ? -8.992 2.947 29.749 1.00 93.06 112 SER A N 1
ATOM 865 C CA . SER A 1 112 ? -9.258 2.491 28.382 1.00 93.06 112 SER A CA 1
ATOM 866 C C . SER A 1 112 ? -8.826 3.522 27.335 1.00 93.06 112 SER A C 1
ATOM 868 O O . SER A 1 112 ? -8.219 3.152 26.332 1.00 93.06 112 SER A O 1
ATOM 870 N N . LYS A 1 113 ? -9.082 4.817 27.565 1.00 95.06 113 LYS A N 1
ATOM 871 C CA . LYS A 1 113 ? -8.619 5.885 26.665 1.00 95.06 113 LYS A CA 1
ATOM 872 C C . LYS A 1 113 ? -7.096 5.967 26.609 1.00 95.06 113 LYS A C 1
ATOM 874 O O . LYS A 1 113 ? -6.547 6.019 25.514 1.00 95.06 113 LYS A O 1
ATOM 879 N N . GLU A 1 114 ? -6.428 5.944 27.760 1.00 95.44 114 GLU A N 1
ATOM 880 C CA . GLU A 1 114 ? -4.962 5.981 27.833 1.00 95.44 114 GLU A CA 1
ATOM 881 C C . GLU A 1 114 ? -4.323 4.768 27.151 1.00 95.44 114 GLU A C 1
ATOM 883 O O . GLU A 1 114 ? -3.323 4.903 26.446 1.00 95.44 114 GLU A O 1
ATOM 888 N N . LEU A 1 115 ? -4.906 3.580 27.332 1.00 95.19 115 LEU A N 1
ATOM 889 C CA . LEU A 1 115 ? -4.443 2.363 26.676 1.00 95.19 115 LEU A CA 1
ATOM 890 C C . LEU A 1 115 ? -4.604 2.461 25.156 1.00 95.19 115 LEU A C 1
ATOM 892 O O . LEU A 1 115 ? -3.657 2.174 24.429 1.00 95.19 115 LEU A O 1
ATOM 896 N N . ASN A 1 116 ? -5.763 2.918 24.678 1.00 93.50 116 ASN A N 1
ATOM 897 C CA . ASN A 1 116 ? -6.002 3.102 23.247 1.00 93.50 116 ASN A CA 1
ATOM 898 C C . ASN A 1 116 ? -5.033 4.119 22.631 1.00 93.50 116 ASN A C 1
ATOM 900 O O . ASN A 1 116 ? -4.537 3.896 21.530 1.00 93.50 116 ASN A O 1
ATOM 904 N N . GLU A 1 117 ? -4.726 5.213 23.334 1.00 95.81 117 GLU A N 1
ATOM 905 C CA . GLU A 1 117 ? -3.756 6.205 22.862 1.00 95.81 117 GLU A CA 1
ATOM 906 C C . GLU A 1 117 ? -2.338 5.622 22.776 1.00 95.81 117 GLU A C 1
ATOM 908 O O . GLU A 1 117 ? -1.630 5.863 21.799 1.00 95.81 117 GLU A O 1
ATOM 913 N N . LYS A 1 118 ? -1.923 4.822 23.768 1.00 96.50 118 LYS A N 1
ATOM 914 C CA . LYS A 1 118 ? -0.626 4.126 23.741 1.00 96.50 118 LYS A CA 1
ATOM 915 C C . LYS A 1 118 ? -0.539 3.138 22.583 1.00 96.50 118 LYS A C 1
ATOM 917 O O . LYS A 1 118 ? 0.441 3.180 21.848 1.00 96.50 118 LYS A O 1
ATOM 922 N N . ILE A 1 119 ? -1.572 2.315 22.392 1.00 95.50 119 ILE A N 1
ATOM 923 C CA . ILE A 1 119 ? -1.644 1.355 21.283 1.00 95.50 119 ILE A CA 1
ATOM 924 C C . ILE A 1 119 ? -1.554 2.087 19.944 1.00 95.50 119 ILE A C 1
ATOM 926 O O . ILE A 1 119 ? -0.802 1.669 19.073 1.00 95.50 119 ILE A O 1
ATOM 930 N N . LEU A 1 120 ? -2.272 3.202 19.777 1.00 93.69 120 LEU A N 1
ATOM 931 C CA . LEU A 1 120 ? -2.233 3.965 18.531 1.00 93.69 120 LEU A CA 1
ATOM 932 C C . LEU A 1 120 ? -0.830 4.514 18.237 1.00 93.69 120 LEU A C 1
ATOM 934 O O . LEU A 1 120 ? -0.367 4.417 17.104 1.00 93.69 120 LEU A O 1
ATOM 938 N N . LYS A 1 121 ? -0.135 5.047 19.249 1.00 94.75 121 LYS A N 1
ATOM 939 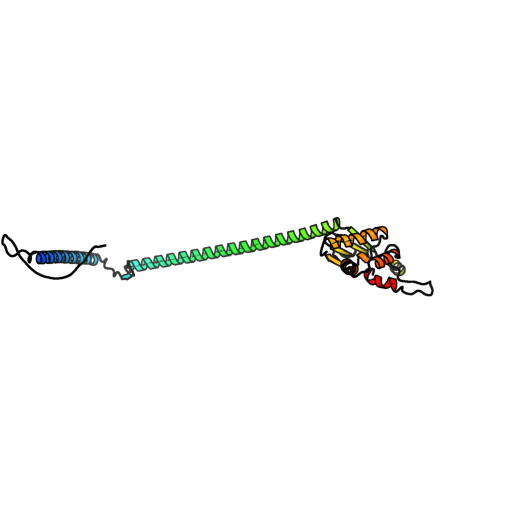C CA . LYS A 1 121 ? 1.252 5.519 19.101 1.00 94.75 121 LYS A CA 1
ATOM 940 C C . LYS A 1 121 ? 2.210 4.380 18.753 1.00 94.75 121 LYS A C 1
ATOM 942 O O . LYS A 1 121 ? 3.052 4.551 17.881 1.00 94.75 121 LYS A O 1
ATOM 947 N N . GLU A 1 122 ? 2.071 3.230 19.407 1.00 94.38 122 GLU A N 1
ATOM 948 C CA . GLU A 1 122 ? 2.899 2.049 19.142 1.00 94.38 122 GLU A CA 1
ATOM 949 C C . GLU A 1 122 ? 2.675 1.501 17.725 1.00 94.38 122 GLU A C 1
ATOM 951 O O . GLU A 1 122 ? 3.638 1.172 17.039 1.00 94.38 122 GLU A O 1
ATOM 956 N N . LEU A 1 123 ? 1.426 1.471 17.250 1.00 92.06 123 LEU A N 1
ATOM 957 C CA . LEU A 1 123 ? 1.098 1.058 15.883 1.00 92.06 123 LEU A CA 1
ATOM 958 C C . LEU A 1 123 ? 1.663 2.018 14.832 1.00 92.06 123 LEU A C 1
ATOM 960 O O . LEU A 1 123 ? 2.204 1.551 13.834 1.00 92.06 123 LEU A O 1
ATOM 964 N N . LEU A 1 124 ? 1.572 3.333 15.057 1.00 90.25 124 LEU A N 1
ATOM 965 C CA . LEU A 1 124 ? 2.152 4.331 14.154 1.00 90.25 124 LEU A CA 1
ATOM 966 C C . LEU A 1 124 ? 3.675 4.204 14.082 1.00 90.25 124 LEU A C 1
ATOM 968 O O . LEU A 1 124 ? 4.230 4.175 12.987 1.00 90.25 124 LEU A O 1
ATOM 972 N N . GLN A 1 125 ? 4.338 4.066 15.234 1.00 90.88 125 GLN A N 1
ATOM 973 C CA . GLN A 1 125 ? 5.787 3.885 15.274 1.00 90.88 125 GLN A CA 1
ATOM 974 C C . GLN A 1 125 ? 6.202 2.598 14.564 1.00 90.88 125 GLN A C 1
ATOM 976 O O . GLN A 1 125 ? 7.120 2.607 13.751 1.00 90.88 125 GLN A O 1
ATOM 981 N N . LYS A 1 126 ? 5.495 1.497 14.831 1.00 88.50 126 LYS A N 1
ATOM 982 C CA . LYS A 1 126 ? 5.764 0.220 14.179 1.00 88.50 126 LYS A CA 1
ATOM 983 C C . LYS A 1 126 ? 5.581 0.310 12.664 1.00 88.50 126 LYS A C 1
ATOM 985 O O . LYS A 1 126 ? 6.409 -0.207 11.930 1.00 88.50 126 LYS A O 1
ATOM 990 N N . GLN A 1 127 ? 4.539 0.994 12.195 1.00 84.38 127 GLN A N 1
ATOM 991 C CA . GLN A 1 127 ? 4.326 1.222 10.767 1.00 84.38 127 GLN A CA 1
ATOM 992 C C . GLN A 1 127 ? 5.483 2.018 10.143 1.00 84.38 127 GLN A C 1
ATOM 994 O O . GLN A 1 127 ? 5.906 1.711 9.032 1.00 84.38 127 GLN A O 1
ATOM 999 N N . GLU A 1 128 ? 6.002 3.032 10.832 1.00 83.94 128 GLU A N 1
ATOM 1000 C CA . GLU A 1 128 ? 7.154 3.806 10.362 1.00 83.94 128 GLU A CA 1
ATOM 1001 C C . GLU A 1 128 ? 8.439 2.966 10.327 1.00 83.94 128 GLU A C 1
ATOM 1003 O O . GLU A 1 128 ? 9.173 2.992 9.336 1.00 83.94 128 GLU A O 1
ATOM 1008 N N . ASP A 1 129 ? 8.671 2.161 11.363 1.00 80.88 129 ASP A N 1
ATOM 1009 C CA . ASP A 1 129 ? 9.805 1.242 11.434 1.00 80.88 129 ASP A CA 1
ATOM 1010 C C . ASP A 1 129 ? 9.733 0.184 10.321 1.00 80.88 129 ASP A C 1
ATOM 1012 O O . ASP A 1 129 ? 10.729 -0.052 9.636 1.00 80.88 129 ASP A O 1
ATOM 1016 N N . ASP A 1 130 ? 8.552 -0.392 10.075 1.00 76.12 130 ASP A N 1
ATOM 1017 C CA . ASP A 1 130 ? 8.309 -1.360 9.001 1.00 76.12 130 ASP A CA 1
ATOM 1018 C C . ASP A 1 130 ? 8.529 -0.712 7.617 1.00 76.12 130 ASP A C 1
ATOM 1020 O O . ASP A 1 130 ? 9.189 -1.300 6.755 1.00 76.12 130 ASP A O 1
ATOM 1024 N N . ARG A 1 131 ? 8.078 0.537 7.404 1.00 74.94 131 ARG A N 1
ATOM 1025 C CA . ARG A 1 131 ? 8.356 1.299 6.165 1.00 74.94 131 ARG A CA 1
ATOM 1026 C C . ARG A 1 131 ? 9.852 1.514 5.959 1.00 74.94 131 ARG A C 1
ATOM 1028 O O . ARG A 1 131 ? 10.359 1.313 4.855 1.00 74.94 131 ARG A O 1
ATOM 1035 N N . LYS A 1 132 ? 10.570 1.899 7.014 1.00 80.31 132 LYS A N 1
ATOM 1036 C CA . LYS A 1 132 ? 12.016 2.127 6.961 1.00 80.31 132 LYS A CA 1
ATOM 1037 C C . LYS A 1 132 ? 12.790 0.837 6.704 1.00 80.31 132 LYS A C 1
ATOM 1039 O O . LYS A 1 132 ? 13.718 0.844 5.900 1.00 80.31 132 LYS A O 1
ATOM 1044 N N . LEU A 1 133 ? 12.419 -0.258 7.364 1.00 77.12 133 LEU A N 1
ATOM 1045 C CA . LEU A 1 133 ? 13.004 -1.578 7.132 1.00 77.12 133 LEU A CA 1
ATOM 1046 C C . LEU A 1 133 ? 12.795 -2.021 5.686 1.00 77.12 133 LEU A C 1
ATOM 1048 O O . LEU A 1 133 ? 13.751 -2.446 5.048 1.00 77.12 133 LEU A O 1
ATOM 1052 N N . THR A 1 134 ? 11.584 -1.837 5.160 1.00 76.44 134 THR A N 1
ATOM 1053 C CA . THR A 1 134 ? 11.252 -2.188 3.776 1.00 76.44 134 THR A CA 1
ATOM 1054 C C . THR A 1 134 ? 12.095 -1.411 2.770 1.00 76.44 134 THR A C 1
ATOM 1056 O O . THR A 1 134 ? 12.564 -1.990 1.799 1.00 76.44 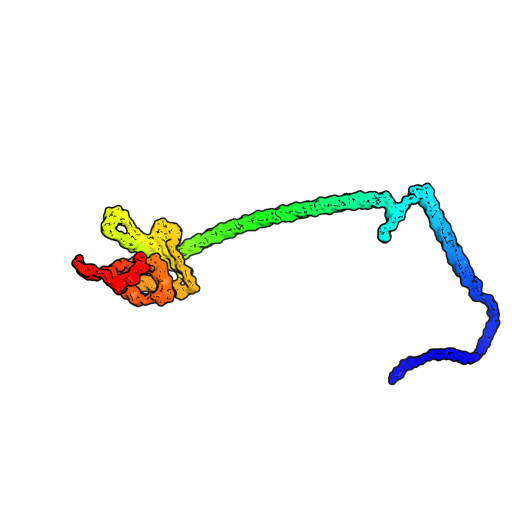134 THR A O 1
ATOM 1059 N N . LEU A 1 135 ? 12.346 -0.120 3.012 1.00 77.00 135 LEU A N 1
ATOM 1060 C CA . LEU A 1 135 ? 13.219 0.688 2.154 1.00 77.00 135 LEU A CA 1
ATOM 1061 C C . LEU A 1 135 ? 14.690 0.231 2.197 1.00 77.00 135 LEU A C 1
ATOM 1063 O O . LEU A 1 135 ? 15.410 0.359 1.213 1.00 77.00 135 LEU A O 1
ATOM 1067 N N . LEU A 1 136 ? 15.157 -0.284 3.339 1.00 80.75 136 LEU A N 1
ATOM 1068 C CA . LEU A 1 136 ? 16.532 -0.774 3.494 1.00 80.75 136 LEU A CA 1
ATOM 1069 C C . LEU A 1 136 ? 16.756 -2.141 2.840 1.00 80.75 136 LEU A C 1
ATOM 1071 O O . LEU A 1 136 ? 17.894 -2.465 2.506 1.00 80.75 136 LEU A O 1
ATOM 1075 N N . THR A 1 137 ? 15.704 -2.950 2.708 1.00 78.69 137 THR A N 1
ATOM 1076 C CA . THR A 1 137 ? 15.763 -4.284 2.095 1.00 78.69 137 THR A CA 1
ATOM 1077 C C . THR A 1 137 ? 15.278 -4.307 0.649 1.00 78.69 137 THR A C 1
ATOM 1079 O O . THR A 1 137 ? 15.477 -5.313 -0.028 1.00 78.69 137 THR A O 1
ATOM 1082 N N . SER A 1 138 ? 14.635 -3.238 0.177 1.00 85.44 138 SER A N 1
ATOM 1083 C CA . SER A 1 138 ? 14.163 -3.122 -1.199 1.00 85.44 138 SER A CA 1
ATOM 1084 C C . SER A 1 138 ? 15.296 -2.874 -2.183 1.00 85.44 138 SER A C 1
ATOM 1086 O O . SER A 1 138 ? 16.229 -2.128 -1.883 1.00 85.44 138 SER A O 1
ATOM 1088 N N . GLU A 1 139 ? 15.132 -3.392 -3.395 1.00 89.12 139 GLU A N 1
ATOM 1089 C CA . GLU A 1 139 ? 15.929 -2.954 -4.538 1.00 89.12 139 GLU A CA 1
ATOM 1090 C C . GLU A 1 139 ? 15.483 -1.543 -4.941 1.00 89.12 139 GLU A C 1
ATOM 1092 O O . GLU A 1 139 ? 14.279 -1.269 -5.024 1.00 89.12 139 GLU A O 1
ATOM 1097 N N . LEU A 1 140 ? 16.439 -0.634 -5.147 1.00 91.00 140 LEU A N 1
ATOM 1098 C CA . LEU A 1 140 ? 16.169 0.778 -5.423 1.00 91.00 140 LEU A CA 1
ATOM 1099 C C . LEU A 1 140 ? 16.508 1.111 -6.871 1.00 91.00 140 LEU A C 1
ATOM 1101 O O . LEU A 1 140 ? 17.673 1.163 -7.259 1.00 91.00 140 LEU A O 1
ATOM 1105 N N . LEU A 1 141 ? 15.477 1.418 -7.648 1.00 93.31 141 LEU A N 1
ATOM 1106 C CA . LEU A 1 141 ? 15.599 1.805 -9.045 1.00 93.31 141 LEU A CA 1
ATOM 1107 C C . LEU A 1 141 ? 15.511 3.315 -9.167 1.00 93.31 141 LEU A C 1
ATOM 1109 O O . LEU A 1 141 ? 14.668 3.958 -8.540 1.00 93.31 141 LEU A O 1
ATOM 1113 N N . LYS A 1 142 ? 16.373 3.885 -10.004 1.00 94.12 142 LYS A N 1
ATOM 1114 C CA . LYS A 1 142 ? 16.413 5.323 -10.248 1.00 94.12 142 LYS A CA 1
ATOM 1115 C C . LYS A 1 142 ? 15.894 5.636 -11.646 1.00 94.12 142 LYS A C 1
ATOM 1117 O O . LYS A 1 142 ? 16.364 5.066 -12.627 1.00 94.12 142 LYS A O 1
ATOM 1122 N N . ALA A 1 143 ? 14.992 6.605 -11.726 1.00 94.44 143 ALA A N 1
ATOM 1123 C CA . ALA A 1 143 ? 14.516 7.181 -12.974 1.00 94.44 143 ALA A CA 1
ATOM 1124 C C . ALA A 1 143 ? 14.866 8.673 -13.026 1.00 94.44 143 ALA A C 1
ATOM 1126 O O . ALA A 1 143 ? 14.605 9.415 -12.079 1.00 94.44 143 ALA A O 1
ATOM 1127 N N . VAL A 1 144 ? 15.463 9.118 -14.128 1.00 94.00 144 VAL A N 1
ATOM 1128 C CA . VAL A 1 144 ? 15.832 10.513 -14.389 1.00 94.00 144 VAL A CA 1
ATOM 1129 C C . VAL A 1 144 ? 15.225 10.940 -15.712 1.00 94.00 144 VAL A C 1
ATOM 1131 O O . VAL A 1 144 ? 15.633 10.469 -16.776 1.00 94.00 144 VAL A O 1
ATOM 1134 N N . TYR A 1 145 ? 14.275 11.868 -15.642 1.00 91.00 145 TYR A N 1
ATOM 1135 C CA . TYR A 1 145 ? 13.654 12.450 -16.822 1.00 91.00 145 TYR A CA 1
ATOM 1136 C C . TYR A 1 145 ? 14.568 13.538 -17.395 1.00 91.00 145 TYR A C 1
ATOM 1138 O O . TYR A 1 145 ? 14.872 14.507 -16.687 1.00 91.00 145 TYR A O 1
ATOM 1146 N N . PRO A 1 146 ? 15.029 13.398 -18.651 1.00 87.06 146 PRO A N 1
ATOM 1147 C CA . PRO A 1 146 ? 15.932 14.365 -19.251 1.00 87.06 146 PRO A CA 1
ATOM 1148 C C . PRO A 1 146 ? 15.244 15.722 -19.418 1.00 87.06 146 PRO A C 1
ATOM 1150 O O . PRO A 1 146 ? 14.048 15.818 -19.685 1.00 87.06 146 PRO A O 1
ATOM 1153 N N . VAL A 1 147 ? 16.036 16.780 -19.281 1.00 87.75 147 VAL A N 1
ATOM 1154 C CA . VAL A 1 147 ? 15.615 18.161 -19.529 1.00 87.75 147 VAL A CA 1
ATOM 1155 C C . VAL A 1 147 ? 16.117 18.561 -20.906 1.00 87.75 147 VAL A C 1
ATOM 1157 O O . VAL A 1 147 ? 17.233 18.194 -21.286 1.00 87.75 147 VAL A O 1
ATOM 1160 N N . SER A 1 148 ? 15.307 19.306 -21.662 1.00 85.06 148 SER A N 1
ATOM 1161 C CA . SER A 1 148 ? 15.750 19.820 -22.956 1.00 85.06 148 SER A CA 1
ATOM 1162 C C . SER A 1 148 ? 16.980 20.727 -22.770 1.00 85.06 148 SER A C 1
ATOM 1164 O O . SER A 1 148 ? 17.103 21.394 -21.739 1.00 85.06 148 SER A O 1
ATOM 1166 N N . PRO A 1 149 ? 17.910 20.796 -23.738 1.00 83.81 149 PRO A N 1
ATOM 1167 C CA . PRO A 1 149 ? 19.061 21.692 -23.632 1.00 83.81 149 PRO A CA 1
ATOM 1168 C C . PRO A 1 149 ? 18.664 23.160 -23.407 1.00 83.81 149 PRO A C 1
ATOM 1170 O O . PRO A 1 149 ? 19.354 23.883 -22.693 1.00 83.81 149 PRO A O 1
ATOM 1173 N N . GLU A 1 150 ? 17.537 23.582 -23.984 1.00 87.69 150 GLU A N 1
ATOM 1174 C CA . GLU A 1 150 ? 16.981 24.929 -23.835 1.00 87.69 150 GLU A CA 1
ATOM 1175 C C . GLU A 1 150 ? 16.526 25.190 -22.395 1.00 87.69 150 GLU A C 1
ATOM 1177 O O . GLU A 1 150 ? 16.933 26.176 -21.781 1.00 87.69 150 GLU A O 1
ATOM 1182 N N . ASP A 1 151 ? 15.756 24.267 -21.818 1.00 87.25 151 ASP A N 1
ATOM 1183 C CA . ASP A 1 151 ? 15.272 24.382 -20.441 1.00 87.25 151 ASP A CA 1
ATOM 1184 C C . ASP A 1 151 ? 16.419 24.261 -19.430 1.00 87.25 151 ASP A C 1
ATOM 1186 O O . ASP A 1 151 ? 16.449 24.969 -18.422 1.00 87.25 151 ASP A O 1
ATOM 1190 N N . ALA A 1 152 ? 17.416 23.419 -19.715 1.00 85.69 152 ALA A N 1
ATOM 1191 C CA . ALA A 1 152 ? 18.612 23.293 -18.890 1.00 85.69 152 ALA A CA 1
ATOM 1192 C C . ALA A 1 152 ? 19.418 24.607 -18.863 1.00 85.69 152 ALA A C 1
ATOM 1194 O O . ALA A 1 152 ? 19.903 25.012 -17.805 1.00 85.69 152 ALA A O 1
ATOM 1195 N N . MET A 1 153 ? 19.511 25.323 -19.993 1.00 87.00 153 MET A N 1
ATOM 1196 C CA . MET A 1 153 ? 20.109 26.666 -20.050 1.00 87.00 153 MET A CA 1
ATOM 1197 C C . MET A 1 153 ? 19.311 27.707 -19.252 1.00 87.00 153 MET A C 1
ATOM 1199 O O . MET A 1 153 ? 19.901 28.656 -18.732 1.00 87.00 153 MET A O 1
ATOM 1203 N N . LEU A 1 1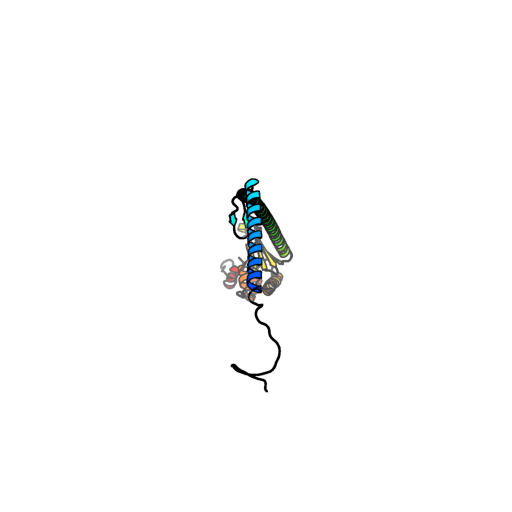54 ? 17.995 27.519 -19.115 1.00 90.00 154 LEU A N 1
ATOM 1204 C CA . LEU A 1 154 ? 17.122 28.323 -18.251 1.00 90.00 154 LEU A CA 1
ATOM 1205 C C . LEU A 1 154 ? 17.190 27.913 -16.767 1.00 90.00 154 LEU A C 1
ATOM 1207 O O . LEU A 1 154 ? 16.507 28.512 -15.936 1.00 90.00 154 LEU A O 1
ATOM 1211 N N . GLY A 1 155 ? 18.034 26.938 -16.417 1.00 86.00 155 GLY A N 1
ATOM 1212 C CA . GLY A 1 155 ? 18.247 26.478 -15.046 1.00 86.00 155 GLY A CA 1
ATOM 1213 C C . GLY A 1 155 ? 17.269 25.401 -14.576 1.00 86.00 155 GLY A C 1
ATOM 1214 O O . GLY A 1 155 ? 17.195 25.151 -13.373 1.00 86.00 155 GLY A O 1
ATOM 1215 N N . ALA A 1 156 ? 16.520 24.761 -15.481 1.00 87.19 156 ALA A N 1
ATOM 1216 C CA . ALA A 1 156 ? 15.672 23.630 -15.124 1.00 87.19 156 ALA A CA 1
ATOM 1217 C C . ALA A 1 156 ? 16.516 22.405 -14.724 1.00 87.19 156 ALA A C 1
ATOM 1219 O O . ALA A 1 156 ? 17.531 22.088 -15.348 1.00 87.19 156 ALA A O 1
ATOM 1220 N N . VAL A 1 157 ? 16.077 21.709 -13.673 1.00 85.62 157 VAL A N 1
ATOM 1221 C CA . VAL A 1 157 ? 16.742 20.520 -13.122 1.00 85.62 157 VAL A CA 1
ATOM 1222 C C . VAL A 1 157 ? 15.961 19.264 -13.533 1.00 85.62 157 VAL A C 1
ATOM 1224 O O . VAL A 1 157 ? 14.728 19.304 -13.539 1.00 85.62 157 VAL A O 1
ATOM 1227 N N . PRO A 1 158 ? 16.636 18.152 -13.883 1.00 86.56 158 PRO A N 1
ATOM 1228 C CA . PRO A 1 158 ? 15.977 16.879 -14.172 1.00 86.56 158 PRO A CA 1
ATOM 1229 C C . PRO A 1 158 ? 15.107 16.394 -13.019 1.00 86.56 158 PRO A C 1
ATOM 1231 O O . PRO A 1 158 ? 15.553 16.375 -11.873 1.00 86.56 158 PRO A O 1
ATOM 1234 N N . ARG A 1 159 ? 13.884 15.954 -13.334 1.00 89.31 159 ARG A N 1
ATOM 1235 C CA . ARG A 1 159 ? 13.017 15.292 -12.354 1.00 89.31 159 ARG A CA 1
ATOM 1236 C C . ARG A 1 159 ? 13.525 13.879 -12.109 1.00 89.31 159 ARG A C 1
ATOM 1238 O O . ARG A 1 159 ? 13.773 13.139 -13.064 1.00 89.31 159 ARG A O 1
ATOM 1245 N N . MET A 1 160 ? 13.666 13.519 -10.838 1.00 91.62 160 MET A N 1
ATOM 1246 C CA . MET A 1 160 ? 14.126 12.201 -10.421 1.00 91.62 160 MET A CA 1
ATOM 1247 C C . MET A 1 160 ? 13.066 11.490 -9.587 1.00 91.62 160 MET A C 1
ATOM 1249 O O . MET A 1 160 ? 12.415 12.105 -8.741 1.00 91.62 160 MET A O 1
ATOM 1253 N N . TYR A 1 161 ? 12.950 10.187 -9.817 1.00 93.06 161 TYR A N 1
ATOM 1254 C CA . TYR A 1 161 ? 12.090 9.287 -9.062 1.00 93.06 161 TYR A CA 1
ATOM 1255 C C . TYR A 1 161 ? 12.905 8.094 -8.577 1.00 93.06 161 TYR A C 1
ATOM 1257 O O . TYR A 1 161 ? 13.839 7.645 -9.253 1.00 93.06 161 TYR A O 1
ATOM 1265 N N . ILE A 1 162 ? 12.550 7.601 -7.396 1.00 92.31 162 ILE A N 1
ATOM 1266 C CA . ILE A 1 162 ? 13.096 6.376 -6.826 1.00 92.31 162 ILE A CA 1
ATOM 1267 C C . ILE A 1 162 ? 11.945 5.390 -6.675 1.00 92.31 162 ILE A C 1
ATOM 1269 O O . ILE A 1 162 ? 10.976 5.670 -5.968 1.00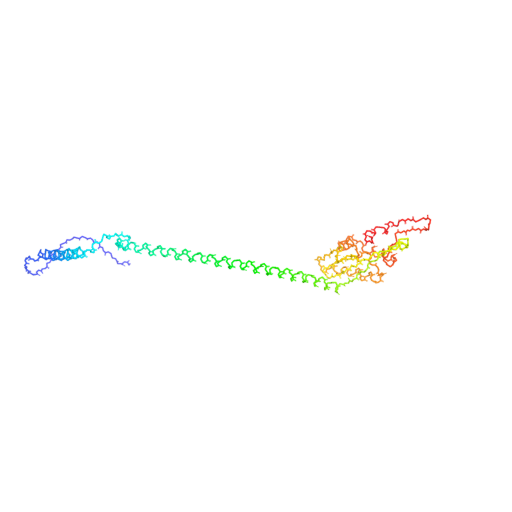 92.31 162 ILE A O 1
ATOM 1273 N N . THR A 1 163 ? 12.079 4.230 -7.306 1.00 94.50 163 THR A N 1
ATOM 1274 C CA . THR A 1 163 ? 11.139 3.121 -7.155 1.00 94.50 163 THR A CA 1
ATOM 1275 C C . THR A 1 163 ? 11.781 2.053 -6.278 1.00 94.50 163 THR A C 1
ATOM 1277 O O . THR A 1 163 ? 12.814 1.490 -6.632 1.00 94.50 163 THR A O 1
ATOM 1280 N N . ALA A 1 164 ? 11.171 1.782 -5.128 1.00 93.19 164 ALA A N 1
ATOM 1281 C CA . ALA A 1 164 ? 11.570 0.744 -4.190 1.00 93.19 164 ALA A CA 1
ATOM 1282 C C . ALA A 1 164 ? 10.742 -0.525 -4.425 1.00 93.19 164 ALA A C 1
ATOM 1284 O O . ALA A 1 164 ? 9.511 -0.496 -4.325 1.00 93.19 164 ALA A O 1
ATOM 1285 N N . VAL A 1 165 ? 11.414 -1.642 -4.703 1.00 94.00 165 VAL A N 1
ATOM 1286 C CA . VAL A 1 165 ? 10.789 -2.944 -4.970 1.00 94.00 165 VAL A CA 1
ATOM 1287 C C . VAL A 1 165 ? 11.111 -3.898 -3.823 1.00 94.00 165 VAL A C 1
ATOM 1289 O O . VAL A 1 165 ? 12.267 -4.220 -3.561 1.00 94.00 165 VAL A O 1
ATOM 1292 N N . SER A 1 166 ? 10.076 -4.349 -3.121 1.00 92.19 166 SER A N 1
ATOM 1293 C CA . SER A 1 166 ? 10.162 -5.194 -1.921 1.00 92.19 166 SER A CA 1
ATOM 1294 C C . SER A 1 166 ? 9.259 -6.419 -2.047 1.00 92.19 166 SER A C 1
ATOM 1296 O O . SER A 1 166 ? 8.379 -6.429 -2.899 1.00 92.19 166 SER A O 1
ATOM 1298 N N . GLU A 1 167 ? 9.421 -7.430 -1.189 1.00 90.56 167 GLU A N 1
ATOM 1299 C CA . GLU A 1 167 ? 8.582 -8.645 -1.221 1.00 90.56 167 GLU A CA 1
ATOM 1300 C C . GLU A 1 167 ? 7.074 -8.363 -1.083 1.00 90.56 167 GLU A C 1
ATOM 1302 O O . GLU A 1 167 ? 6.261 -9.131 -1.596 1.00 90.56 167 GLU A O 1
ATOM 1307 N N . ASP A 1 168 ? 6.707 -7.252 -0.438 1.00 90.38 168 ASP A N 1
ATOM 1308 C CA . ASP A 1 168 ? 5.315 -6.855 -0.205 1.00 90.38 168 ASP A CA 1
ATOM 1309 C C . ASP A 1 168 ? 4.708 -6.043 -1.360 1.00 90.38 168 ASP A C 1
ATOM 1311 O O . ASP A 1 168 ? 3.485 -5.926 -1.469 1.00 90.38 168 ASP A O 1
ATOM 1315 N N . GLY A 1 169 ? 5.541 -5.437 -2.210 1.00 93.50 169 GLY A N 1
ATOM 1316 C CA . GLY A 1 169 ? 5.074 -4.524 -3.247 1.00 93.50 169 GLY A CA 1
ATOM 1317 C C . GLY A 1 169 ? 6.117 -3.532 -3.750 1.00 93.50 169 GLY A C 1
ATOM 1318 O O . GLY A 1 169 ? 7.294 -3.567 -3.373 1.00 93.50 169 GLY A O 1
ATOM 1319 N N . ILE A 1 170 ? 5.641 -2.615 -4.587 1.00 95.25 170 ILE A N 1
ATOM 1320 C CA . ILE A 1 170 ? 6.410 -1.586 -5.286 1.00 95.25 170 ILE A CA 1
ATOM 1321 C C . ILE A 1 170 ? 5.911 -0.215 -4.853 1.00 95.25 170 ILE A C 1
ATOM 1323 O O . ILE A 1 170 ? 4.706 0.016 -4.778 1.00 95.25 170 ILE A O 1
ATOM 1327 N N . ARG A 1 171 ? 6.829 0.700 -4.553 1.00 93.75 171 ARG A N 1
ATOM 1328 C CA . ARG A 1 171 ? 6.492 2.064 -4.130 1.00 93.75 171 ARG A CA 1
ATOM 1329 C C . ARG A 1 171 ? 7.387 3.054 -4.849 1.00 93.75 171 ARG A C 1
ATOM 1331 O O . ARG A 1 171 ? 8.583 2.804 -4.966 1.00 93.75 171 ARG A O 1
ATOM 1338 N N . CYS A 1 172 ? 6.828 4.169 -5.296 1.00 93.81 172 CYS A N 1
ATOM 1339 C CA . CYS A 1 172 ? 7.577 5.217 -5.984 1.00 93.81 172 CYS A CA 1
ATOM 1340 C C . CYS A 1 172 ? 7.520 6.522 -5.199 1.00 93.81 172 CYS A C 1
ATOM 1342 O O . CYS A 1 172 ? 6.487 6.865 -4.628 1.00 93.81 172 CYS A O 1
ATOM 1344 N N . ILE A 1 173 ? 8.632 7.249 -5.175 1.00 91.12 173 ILE A N 1
ATOM 1345 C CA . ILE A 1 173 ? 8.736 8.569 -4.558 1.00 91.12 173 ILE A CA 1
ATOM 1346 C C . ILE A 1 173 ? 9.464 9.532 -5.494 1.00 91.12 173 ILE A C 1
ATOM 1348 O O . ILE A 1 173 ? 10.508 9.200 -6.067 1.00 91.12 173 ILE A O 1
ATOM 1352 N N . SER A 1 174 ? 8.908 10.729 -5.647 1.00 89.31 174 SER A N 1
ATOM 1353 C CA . SER A 1 174 ? 9.556 11.845 -6.326 1.00 89.31 174 SER A CA 1
ATOM 1354 C C . SER A 1 174 ? 10.580 12.518 -5.413 1.00 89.31 174 SER A C 1
ATOM 1356 O O . SER A 1 174 ? 10.458 12.516 -4.191 1.00 89.31 174 SER A O 1
ATOM 1358 N N . GLN A 1 175 ? 11.602 13.136 -6.006 1.00 77.88 175 GLN A N 1
ATOM 1359 C CA . GLN A 1 175 ? 12.660 13.824 -5.257 1.00 77.88 175 GLN A CA 1
ATOM 1360 C C . GLN A 1 175 ? 12.148 14.938 -4.320 1.00 77.88 175 GLN A C 1
ATOM 1362 O O . GLN A 1 175 ? 12.800 15.239 -3.321 1.00 77.88 175 GLN A O 1
ATOM 1367 N N . ASP A 1 176 ? 11.007 15.544 -4.646 1.00 74.31 176 ASP A N 1
ATOM 1368 C CA . ASP A 1 176 ? 10.456 16.701 -3.935 1.00 74.31 176 ASP A CA 1
ATOM 1369 C C . ASP A 1 176 ? 9.389 16.320 -2.890 1.00 74.31 176 ASP A C 1
ATOM 1371 O O . ASP A 1 176 ? 8.831 17.204 -2.235 1.00 74.31 176 ASP A O 1
ATOM 1375 N N . SER A 1 177 ? 9.093 15.024 -2.730 1.00 76.44 177 SER A N 1
ATOM 1376 C CA . SER A 1 177 ? 8.042 14.518 -1.844 1.00 76.44 177 SER A CA 1
ATOM 1377 C C . SER A 1 177 ? 8.613 13.707 -0.678 1.00 76.44 177 SER A C 1
ATOM 1379 O O . SER A 1 177 ? 9.591 12.978 -0.821 1.00 76.44 177 SER A O 1
ATOM 1381 N N . GLU A 1 178 ? 7.971 13.813 0.487 1.00 75.44 178 GLU A N 1
ATOM 1382 C CA . GLU A 1 178 ? 8.182 12.910 1.632 1.00 75.44 178 GLU A CA 1
ATOM 1383 C C . GLU A 1 178 ? 7.190 11.728 1.621 1.00 75.44 178 GLU A C 1
ATOM 1385 O O . GLU A 1 178 ? 7.338 10.767 2.379 1.00 75.44 178 GLU A O 1
ATOM 1390 N N . GLU A 1 179 ? 6.180 11.783 0.751 1.00 82.81 179 GLU A N 1
ATOM 1391 C CA . GLU A 1 179 ? 5.153 10.757 0.579 1.00 82.81 179 GLU A CA 1
ATOM 1392 C C . GLU A 1 179 ? 5.350 9.995 -0.734 1.00 82.81 179 GLU A C 1
ATOM 1394 O O . GLU A 1 179 ? 5.901 10.523 -1.701 1.00 82.81 179 GLU A O 1
ATOM 1399 N N . TYR A 1 180 ? 4.884 8.744 -0.770 1.00 85.88 180 TYR A N 1
ATOM 1400 C CA . TYR A 1 180 ? 4.893 7.961 -2.002 1.00 85.88 180 TYR A CA 1
ATOM 1401 C C . TYR A 1 180 ? 3.939 8.585 -3.021 1.00 85.88 180 TYR A C 1
ATOM 1403 O O . TYR A 1 180 ? 2.787 8.863 -2.691 1.00 85.88 180 TYR A O 1
ATOM 1411 N N . ASP A 1 181 ? 4.403 8.747 -4.260 1.00 89.88 181 ASP A N 1
ATOM 1412 C CA . ASP A 1 181 ? 3.559 9.198 -5.368 1.00 89.88 181 ASP A CA 1
ATOM 1413 C C . ASP A 1 181 ? 2.500 8.134 -5.690 1.00 89.88 181 ASP A C 1
ATOM 1415 O O . ASP A 1 181 ? 1.356 8.456 -6.010 1.00 89.88 181 ASP A O 1
ATOM 1419 N N . TRP A 1 182 ? 2.885 6.859 -5.574 1.00 94.00 182 TRP A N 1
ATOM 1420 C CA . TRP A 1 182 ? 1.998 5.707 -5.687 1.00 94.00 182 TRP A CA 1
ATOM 1421 C C . TRP A 1 182 ? 2.580 4.480 -4.970 1.00 94.00 182 TRP A C 1
ATOM 1423 O O . TRP A 1 182 ? 3.794 4.357 -4.762 1.00 94.00 182 TRP A O 1
ATOM 1433 N N . GLU A 1 183 ? 1.696 3.553 -4.601 1.00 93.50 183 GLU A N 1
ATOM 1434 C CA . GLU A 1 183 ? 2.046 2.252 -4.034 1.00 93.50 183 GLU A CA 1
ATOM 1435 C C . GLU A 1 183 ? 1.229 1.131 -4.684 1.00 93.50 183 GLU A C 1
ATOM 1437 O O . GLU A 1 183 ? 0.025 1.253 -4.897 1.00 93.50 183 GLU A O 1
ATOM 1442 N N . LEU A 1 184 ? 1.895 0.016 -4.975 1.00 94.62 184 LEU A N 1
ATOM 1443 C CA . LEU A 1 184 ? 1.293 -1.196 -5.510 1.00 94.62 184 LEU A CA 1
ATOM 1444 C C . LEU A 1 184 ? 1.671 -2.363 -4.604 1.00 94.62 184 LEU A C 1
ATOM 1446 O O . LEU A 1 184 ? 2.842 -2.719 -4.493 1.00 94.62 184 LEU A O 1
ATOM 1450 N N . LEU A 1 185 ? 0.679 -2.971 -3.956 1.00 94.12 185 LEU A N 1
ATOM 1451 C CA . LEU A 1 185 ? 0.882 -4.150 -3.115 1.00 94.12 185 LEU A CA 1
ATOM 1452 C C . LEU A 1 185 ? 0.755 -5.425 -3.941 1.00 94.12 185 LEU A C 1
ATOM 1454 O O . LEU A 1 185 ? -0.161 -5.561 -4.757 1.00 94.12 185 LEU A O 1
ATOM 1458 N N . PHE A 1 186 ? 1.641 -6.384 -3.695 1.00 94.31 186 PHE A N 1
ATOM 1459 C CA . PHE A 1 186 ? 1.552 -7.676 -4.352 1.00 94.31 186 PHE A CA 1
ATOM 1460 C C . PHE A 1 186 ? 0.437 -8.531 -3.754 1.00 94.31 186 PHE A C 1
ATOM 1462 O O . PHE A 1 186 ? 0.286 -8.672 -2.542 1.00 94.31 186 PHE A O 1
ATOM 1469 N N . ALA A 1 187 ? -0.334 -9.167 -4.629 1.00 90.62 187 ALA A N 1
ATOM 1470 C CA . ALA A 1 187 ? -1.356 -10.133 -4.255 1.00 90.62 187 ALA A CA 1
ATOM 1471 C C . ALA A 1 187 ? -0.751 -11.479 -3.822 1.00 90.62 187 ALA A C 1
ATOM 1473 O O . ALA A 1 187 ? -1.397 -12.254 -3.117 1.00 90.62 187 ALA A O 1
ATOM 1474 N N . ASN A 1 188 ? 0.457 -11.802 -4.292 1.00 91.88 188 ASN A N 1
ATOM 1475 C CA . ASN A 1 188 ? 1.152 -13.046 -3.983 1.00 91.88 188 ASN A CA 1
ATOM 1476 C C . ASN A 1 188 ? 2.668 -12.921 -4.213 1.00 91.88 188 ASN A C 1
ATOM 1478 O O . ASN A 1 188 ? 3.141 -12.027 -4.909 1.00 91.88 188 ASN A O 1
ATOM 1482 N N . SER A 1 189 ? 3.427 -13.887 -3.695 1.00 89.75 189 SER A N 1
ATOM 1483 C CA . SER A 1 189 ? 4.891 -13.918 -3.812 1.00 89.75 189 SER A CA 1
ATOM 1484 C C . SER A 1 189 ? 5.418 -14.148 -5.237 1.00 89.75 189 SER A C 1
ATOM 1486 O O . SER A 1 189 ? 6.621 -14.038 -5.460 1.00 89.75 189 SER A O 1
ATOM 1488 N N . ILE A 1 190 ? 4.567 -14.535 -6.199 1.00 93.69 190 ILE A N 1
ATOM 1489 C CA . ILE A 1 190 ? 4.983 -14.717 -7.601 1.00 93.69 190 ILE A CA 1
ATOM 1490 C C . ILE A 1 190 ? 5.220 -13.350 -8.244 1.00 93.69 190 ILE A C 1
ATOM 1492 O O . ILE A 1 190 ? 6.192 -13.197 -8.976 1.00 93.69 190 ILE A O 1
ATOM 1496 N N . GLN A 1 191 ? 4.400 -12.351 -7.911 1.00 95.12 191 GLN A N 1
ATOM 1497 C CA . GLN A 1 191 ? 4.525 -11.001 -8.465 1.00 95.12 191 GLN A CA 1
ATOM 1498 C C . GLN A 1 191 ? 5.857 -10.335 -8.111 1.00 95.12 191 GLN A C 1
ATOM 1500 O O . GLN A 1 191 ? 6.457 -9.704 -8.975 1.00 95.12 191 GLN A O 1
ATOM 1505 N N . TYR A 1 192 ? 6.377 -10.550 -6.897 1.00 94.69 192 TYR A N 1
ATOM 1506 C CA . TYR A 1 192 ? 7.716 -10.076 -6.533 1.00 94.69 192 TYR A CA 1
ATOM 1507 C C . TYR A 1 192 ? 8.805 -10.674 -7.428 1.00 94.69 192 TYR A C 1
ATOM 1509 O O . TYR A 1 192 ? 9.659 -9.949 -7.927 1.00 94.69 192 TYR A O 1
ATOM 1517 N N . ARG A 1 193 ? 8.752 -11.988 -7.689 1.00 94.19 193 ARG A N 1
ATOM 1518 C CA . ARG A 1 193 ? 9.721 -12.641 -8.584 1.00 94.19 193 ARG A CA 1
ATOM 1519 C C . ARG A 1 193 ? 9.608 -12.119 -10.007 1.00 94.19 193 ARG A C 1
ATOM 1521 O O . ARG A 1 193 ? 10.621 -11.801 -10.598 1.00 94.19 193 ARG A O 1
ATOM 1528 N N . GLN A 1 194 ? 8.387 -11.957 -10.517 1.00 95.06 194 GLN A N 1
ATOM 1529 C CA . GLN A 1 194 ? 8.169 -11.370 -11.840 1.00 95.06 194 GLN A CA 1
ATOM 1530 C C . GLN A 1 194 ? 8.741 -9.952 -11.928 1.00 95.06 194 GLN A C 1
ATOM 1532 O O . GLN A 1 194 ? 9.348 -9.604 -12.938 1.00 95.06 194 GLN A O 1
ATOM 1537 N N . ALA A 1 195 ? 8.554 -9.134 -10.887 1.00 96.19 195 ALA A N 1
ATOM 1538 C CA . ALA A 1 195 ? 9.131 -7.798 -10.827 1.00 96.19 195 ALA A CA 1
ATOM 1539 C C . ALA A 1 195 ? 10.663 -7.852 -10.857 1.00 96.19 195 ALA A C 1
ATOM 1541 O O . ALA A 1 195 ? 11.268 -7.152 -11.661 1.00 96.19 195 ALA A O 1
ATOM 1542 N N . MET A 1 196 ? 11.276 -8.728 -10.059 1.00 94.75 196 MET A N 1
ATOM 1543 C CA . MET A 1 196 ? 12.728 -8.913 -10.073 1.00 94.75 196 MET A CA 1
ATOM 1544 C C . MET A 1 196 ? 13.244 -9.446 -11.411 1.00 94.75 196 MET A C 1
ATOM 1546 O O . MET A 1 196 ? 14.244 -8.943 -11.895 1.00 94.75 196 MET A O 1
ATOM 1550 N N . ASP A 1 197 ? 12.528 -10.351 -12.081 1.00 95.25 197 ASP A N 1
ATOM 1551 C CA . ASP A 1 197 ? 12.962 -10.915 -13.366 1.00 95.25 197 ASP A CA 1
ATOM 1552 C C . ASP A 1 197 ? 13.158 -9.835 -14.453 1.00 95.25 197 ASP A C 1
ATOM 1554 O O . ASP A 1 197 ? 14.110 -9.904 -15.234 1.00 95.25 197 ASP A O 1
ATOM 1558 N N . ILE A 1 198 ? 12.273 -8.828 -14.530 1.00 95.50 198 ILE A N 1
ATOM 1559 C CA . ILE A 1 198 ? 12.460 -7.718 -15.481 1.00 95.50 198 ILE A CA 1
ATOM 1560 C C . ILE A 1 198 ? 13.527 -6.730 -15.011 1.00 95.50 198 ILE A C 1
ATOM 1562 O O . ILE A 1 198 ? 14.233 -6.173 -15.848 1.00 95.50 198 ILE A O 1
ATOM 1566 N N . ILE A 1 199 ? 13.652 -6.509 -13.702 1.00 95.56 199 ILE A N 1
ATOM 1567 C CA . ILE A 1 199 ? 14.661 -5.611 -13.131 1.00 95.56 199 ILE A CA 1
ATOM 1568 C C . ILE A 1 199 ? 16.061 -6.167 -13.366 1.00 95.56 199 ILE A C 1
ATOM 1570 O O . ILE A 1 199 ? 16.915 -5.439 -13.857 1.00 95.56 199 ILE A O 1
ATOM 1574 N N . ASP A 1 200 ? 16.269 -7.451 -13.085 1.00 94.88 200 ASP A N 1
ATOM 1575 C CA . ASP A 1 200 ? 17.536 -8.146 -13.292 1.00 94.88 200 ASP A CA 1
ATOM 1576 C C . ASP A 1 200 ? 17.938 -8.068 -14.764 1.00 94.88 200 ASP A C 1
ATOM 1578 O O . ASP A 1 200 ? 19.045 -7.637 -15.078 1.00 94.88 200 ASP A O 1
ATOM 1582 N N . TRP A 1 201 ? 17.009 -8.374 -15.675 1.00 95.06 201 TRP A N 1
ATOM 1583 C CA . TRP A 1 201 ? 17.245 -8.211 -17.110 1.00 95.06 201 TRP A CA 1
ATOM 1584 C C . TRP A 1 201 ? 17.589 -6.760 -17.479 1.00 95.06 201 TRP A C 1
ATOM 1586 O O . TRP A 1 201 ? 18.557 -6.513 -18.192 1.00 95.06 201 TRP A O 1
ATOM 1596 N N . ALA A 1 202 ? 16.819 -5.790 -16.980 1.00 93.50 202 ALA A N 1
ATOM 1597 C CA . ALA A 1 202 ? 17.033 -4.376 -17.268 1.00 93.50 202 ALA A CA 1
ATOM 1598 C C . ALA A 1 202 ? 18.388 -3.879 -16.746 1.00 93.50 202 ALA A C 1
ATOM 1600 O O . ALA A 1 202 ? 19.019 -3.060 -17.406 1.00 93.50 202 ALA A O 1
ATOM 1601 N N . SER A 1 203 ? 18.851 -4.396 -15.606 1.00 91.56 203 SER A N 1
ATOM 1602 C CA . SER A 1 203 ? 20.120 -4.006 -14.986 1.00 91.56 203 SER A CA 1
ATOM 1603 C C . SER A 1 203 ? 21.353 -4.361 -15.817 1.00 91.56 203 SER A C 1
ATOM 1605 O O . SER A 1 203 ? 22.405 -3.745 -15.652 1.00 91.56 203 SER A O 1
ATOM 1607 N N . GLU A 1 204 ? 21.226 -5.321 -16.735 1.00 90.19 204 GLU A N 1
ATOM 1608 C CA . GLU A 1 204 ? 22.282 -5.672 -17.686 1.00 90.19 204 GLU A CA 1
ATOM 1609 C C . GLU A 1 204 ? 22.319 -4.721 -18.896 1.00 90.19 204 GLU A C 1
ATOM 1611 O O . GLU A 1 204 ? 23.364 -4.574 -19.531 1.00 90.19 204 GLU A O 1
ATOM 1616 N N . GLU A 1 205 ? 21.201 -4.055 -19.201 1.00 89.44 205 GLU A N 1
ATOM 1617 C CA . GLU A 1 205 ? 21.000 -3.278 -20.430 1.00 89.44 205 GLU A CA 1
ATOM 1618 C C . GLU A 1 205 ? 21.010 -1.754 -20.199 1.00 89.44 205 GLU A C 1
ATOM 1620 O O . GLU A 1 205 ? 21.361 -0.990 -21.103 1.00 89.44 205 GLU A O 1
ATOM 1625 N N . MET A 1 206 ? 20.613 -1.277 -19.012 1.00 91.12 206 MET A N 1
ATOM 1626 C CA . MET A 1 206 ? 20.446 0.154 -18.728 1.00 91.12 206 MET A CA 1
ATOM 1627 C C . MET A 1 206 ? 20.586 0.526 -17.244 1.00 91.12 206 MET A C 1
ATOM 1629 O O . MET A 1 206 ? 20.314 -0.260 -16.343 1.00 91.12 206 MET A O 1
ATOM 1633 N N . ASP A 1 207 ? 20.897 1.801 -17.006 1.00 90.69 207 ASP A N 1
ATOM 1634 C CA . ASP A 1 207 ? 20.993 2.414 -15.676 1.00 90.69 207 ASP A CA 1
ATOM 1635 C C . ASP A 1 207 ? 19.795 3.325 -15.330 1.00 90.69 207 ASP A C 1
ATOM 1637 O O . ASP A 1 207 ? 19.664 3.765 -14.184 1.00 90.69 207 ASP A O 1
ATOM 1641 N N . ASN A 1 208 ? 18.945 3.675 -16.308 1.00 94.06 208 ASN A N 1
ATOM 1642 C CA . ASN A 1 208 ? 17.810 4.587 -16.118 1.00 94.06 208 ASN A CA 1
ATOM 1643 C C . ASN A 1 208 ? 16.469 3.862 -16.274 1.00 94.06 208 ASN A C 1
ATOM 1645 O O . ASN A 1 208 ? 16.053 3.518 -17.379 1.00 94.06 208 ASN A O 1
ATOM 1649 N N . TYR A 1 209 ? 15.744 3.697 -15.175 1.00 95.31 209 TYR A N 1
ATOM 1650 C CA . TYR A 1 209 ? 14.546 2.861 -15.117 1.00 95.31 209 TYR A CA 1
ATOM 1651 C C . TYR A 1 209 ? 13.268 3.693 -15.255 1.00 95.31 209 TYR A C 1
ATOM 1653 O O . TYR A 1 209 ? 12.411 3.668 -14.373 1.00 95.31 209 TYR A O 1
ATOM 1661 N N . LEU A 1 210 ? 13.121 4.447 -16.353 1.00 94.88 210 LEU A N 1
ATOM 1662 C CA . LEU A 1 210 ? 11.938 5.301 -16.568 1.00 94.88 210 LEU A CA 1
ATOM 1663 C C . LEU A 1 210 ? 10.627 4.512 -16.457 1.00 94.88 210 LEU A C 1
ATOM 1665 O O . LEU A 1 210 ? 9.678 4.979 -15.833 1.00 94.88 210 LEU A O 1
ATOM 1669 N N . PHE A 1 211 ? 10.607 3.281 -16.974 1.00 95.50 211 PHE A N 1
ATOM 1670 C CA . PHE A 1 211 ? 9.439 2.409 -16.879 1.00 95.50 211 PHE A CA 1
ATOM 1671 C C . PHE A 1 211 ? 9.042 2.075 -15.438 1.00 95.50 211 PHE A C 1
ATOM 1673 O O . PHE A 1 211 ? 7.859 1.983 -15.123 1.00 95.50 211 PHE A O 1
ATOM 1680 N N . ALA A 1 212 ? 10.023 1.938 -14.544 1.00 96.06 212 ALA A N 1
ATOM 1681 C CA . ALA A 1 212 ? 9.783 1.555 -13.162 1.00 96.06 212 ALA A CA 1
ATOM 1682 C C . ALA A 1 212 ? 9.139 2.677 -12.340 1.00 96.06 212 ALA A C 1
ATOM 1684 O O . ALA A 1 212 ? 8.526 2.388 -11.312 1.00 96.06 212 ALA A O 1
ATOM 1685 N N . ALA A 1 213 ? 9.268 3.938 -12.762 1.00 95.25 213 ALA A N 1
ATOM 1686 C CA . ALA A 1 213 ? 8.632 5.082 -12.106 1.00 95.25 213 ALA A CA 1
ATOM 1687 C C . ALA A 1 213 ? 7.122 5.179 -12.389 1.00 95.25 213 ALA A C 1
ATOM 1689 O O . ALA A 1 213 ? 6.415 5.917 -11.702 1.00 95.25 213 ALA A O 1
ATOM 1690 N N . ASN A 1 214 ? 6.616 4.432 -13.373 1.00 95.12 214 ASN A N 1
ATOM 1691 C CA . ASN A 1 214 ? 5.238 4.532 -13.835 1.00 95.12 214 ASN A CA 1
ATOM 1692 C C . ASN A 1 214 ? 4.373 3.384 -13.291 1.00 95.12 214 ASN A C 1
ATOM 1694 O O . ASN A 1 214 ? 4.634 2.208 -13.541 1.00 95.12 214 ASN A O 1
ATOM 1698 N N . GLU A 1 215 ? 3.314 3.720 -12.547 1.00 96.12 215 GLU A N 1
ATOM 1699 C CA . GLU A 1 215 ? 2.427 2.731 -11.909 1.00 96.12 215 GLU A CA 1
ATOM 1700 C C . GLU A 1 215 ? 1.746 1.813 -12.938 1.00 96.12 215 GLU A C 1
ATOM 1702 O O . GLU A 1 215 ? 1.663 0.597 -12.755 1.00 96.12 215 GLU A O 1
ATOM 1707 N N . ASN A 1 216 ? 1.279 2.395 -14.044 1.00 96.25 216 ASN A N 1
ATOM 1708 C CA . ASN A 1 216 ? 0.560 1.680 -15.097 1.00 96.25 216 ASN A CA 1
ATOM 1709 C C . ASN A 1 216 ? 1.401 0.568 -15.742 1.00 96.25 216 ASN A C 1
ATOM 1711 O O . ASN A 1 216 ? 0.854 -0.477 -16.088 1.00 96.25 216 ASN A O 1
ATOM 1715 N N . PHE A 1 217 ? 2.721 0.751 -15.849 1.00 97.31 217 PHE A N 1
ATOM 1716 C CA . PHE A 1 217 ? 3.629 -0.287 -16.319 1.00 97.31 217 PHE A CA 1
ATOM 1717 C C . PHE A 1 217 ? 3.531 -1.526 -15.428 1.00 97.31 217 PHE A C 1
ATOM 1719 O O . PHE A 1 217 ? 3.325 -2.630 -15.926 1.00 97.31 217 PHE A O 1
ATOM 1726 N N . TRP A 1 218 ? 3.623 -1.349 -14.108 1.00 97.12 218 TRP A N 1
ATOM 1727 C CA . TRP A 1 218 ? 3.568 -2.460 -13.161 1.00 97.12 218 TRP A CA 1
ATOM 1728 C C . TRP A 1 218 ? 2.202 -3.134 -13.137 1.00 97.12 218 TRP A C 1
ATOM 1730 O O . TRP A 1 218 ? 2.132 -4.362 -13.086 1.00 97.12 218 TRP A O 1
ATOM 1740 N N . GLN A 1 219 ? 1.123 -2.356 -13.221 1.00 95.62 219 GLN A N 1
ATOM 1741 C CA . GLN A 1 219 ? -0.232 -2.898 -13.306 1.00 95.62 219 GLN A CA 1
ATOM 1742 C C . GLN A 1 219 ? -0.404 -3.796 -14.541 1.00 95.62 219 GLN A C 1
ATOM 1744 O O . GLN A 1 219 ? -0.907 -4.915 -14.422 1.00 95.62 219 GLN A O 1
ATOM 1749 N N . ASP A 1 220 ? 0.060 -3.349 -15.710 1.00 96.50 220 ASP A N 1
ATOM 1750 C CA . ASP A 1 220 ? -0.062 -4.115 -16.952 1.00 96.50 220 ASP A CA 1
ATOM 1751 C C . ASP A 1 220 ? 0.924 -5.282 -17.029 1.00 96.50 220 ASP A C 1
ATOM 1753 O O . ASP A 1 220 ? 0.558 -6.366 -17.489 1.00 96.50 220 ASP A O 1
ATOM 1757 N N . TYR A 1 221 ? 2.149 -5.105 -16.536 1.00 96.50 221 TYR A N 1
ATOM 1758 C CA . TYR A 1 221 ? 3.163 -6.154 -16.503 1.00 96.50 221 TYR A CA 1
ATOM 1759 C C . TYR A 1 221 ? 2.755 -7.312 -15.593 1.00 96.50 221 TYR A C 1
ATOM 1761 O O . TYR A 1 221 ? 2.694 -8.462 -16.032 1.00 96.50 221 TYR A O 1
ATOM 1769 N N . LEU A 1 222 ? 2.386 -7.011 -14.347 1.00 95.69 222 LEU A N 1
ATOM 1770 C CA . LEU A 1 222 ? 1.950 -8.022 -13.382 1.00 95.69 222 LEU A CA 1
ATOM 1771 C C . LEU A 1 222 ? 0.567 -8.589 -13.729 1.00 95.69 222 LEU A C 1
ATOM 1773 O O . LEU A 1 222 ? 0.248 -9.717 -13.352 1.00 95.69 222 LEU A O 1
ATOM 1777 N N . GLY A 1 223 ? -0.247 -7.819 -14.456 1.00 94.19 223 GLY A N 1
ATOM 1778 C CA . GLY A 1 223 ? -1.521 -8.257 -15.019 1.00 94.19 223 GLY A CA 1
ATOM 1779 C C . GLY A 1 223 ? -1.387 -9.148 -16.259 1.00 94.19 223 GLY A C 1
ATOM 1780 O O . GLY A 1 223 ? -2.368 -9.779 -16.648 1.00 94.19 223 GLY A O 1
ATOM 1781 N N . GLY A 1 224 ? -0.200 -9.231 -16.871 1.00 94.06 224 GLY A N 1
ATOM 1782 C CA . GLY A 1 224 ? 0.024 -9.971 -18.117 1.00 94.06 224 GLY A CA 1
ATOM 1783 C C . GLY A 1 224 ? -0.595 -9.309 -19.354 1.00 94.06 224 GLY A C 1
ATOM 1784 O O . GLY A 1 224 ? -0.840 -9.985 -20.352 1.00 94.06 224 GLY A O 1
ATOM 1785 N N . ASN A 1 225 ? -0.861 -8.002 -19.294 1.00 95.31 225 ASN A N 1
ATOM 1786 C CA . ASN A 1 225 ? -1.441 -7.210 -20.382 1.00 95.31 225 ASN A CA 1
ATOM 1787 C C . ASN A 1 225 ? -0.380 -6.627 -21.329 1.00 95.31 225 ASN A C 1
ATOM 1789 O O . ASN A 1 225 ? -0.728 -5.992 -22.325 1.00 95.31 225 ASN A O 1
ATOM 1793 N N . ILE A 1 226 ? 0.903 -6.833 -21.025 1.00 94.88 226 ILE A N 1
ATOM 1794 C CA . ILE A 1 226 ? 2.025 -6.345 -21.820 1.00 94.88 226 ILE A CA 1
ATOM 1795 C C . ILE A 1 226 ? 2.695 -7.489 -22.586 1.00 94.88 226 ILE A C 1
ATOM 1797 O O . ILE A 1 226 ? 2.963 -8.560 -22.040 1.00 94.88 226 ILE A O 1
ATOM 1801 N N . ASP A 1 227 ? 3.008 -7.246 -23.858 1.00 95.75 227 ASP A N 1
ATOM 1802 C CA . ASP A 1 227 ? 3.947 -8.088 -24.597 1.00 95.75 227 ASP A CA 1
ATOM 1803 C C . ASP A 1 227 ? 5.368 -7.749 -24.134 1.00 95.75 227 ASP A C 1
ATOM 1805 O O . ASP A 1 227 ? 5.977 -6.778 -24.592 1.00 95.75 227 ASP A O 1
ATOM 1809 N N . ILE A 1 228 ? 5.851 -8.518 -23.158 1.00 94.69 228 ILE A N 1
ATOM 1810 C CA . ILE A 1 228 ? 7.112 -8.243 -22.472 1.00 94.69 228 ILE A CA 1
ATOM 1811 C C . ILE A 1 228 ? 8.324 -8.356 -23.393 1.00 94.69 228 ILE A C 1
ATOM 1813 O O . ILE A 1 228 ? 9.251 -7.565 -23.267 1.00 94.69 228 ILE A O 1
ATOM 1817 N N . GLU A 1 229 ? 8.320 -9.293 -24.337 1.00 95.94 229 GLU A N 1
ATOM 1818 C CA . GLU A 1 229 ? 9.450 -9.486 -25.246 1.00 95.94 229 GLU A CA 1
ATOM 1819 C C . GLU A 1 229 ? 9.521 -8.327 -26.246 1.00 95.94 229 GLU A C 1
ATOM 1821 O O . GLU A 1 229 ? 10.578 -7.730 -26.424 1.00 95.94 229 GLU A O 1
ATOM 1826 N N . ALA A 1 230 ? 8.376 -7.890 -26.784 1.00 95.88 230 ALA A N 1
ATOM 1827 C CA . ALA A 1 230 ? 8.331 -6.692 -27.623 1.00 95.88 230 ALA A CA 1
ATOM 1828 C C . ALA A 1 230 ? 8.712 -5.409 -26.857 1.00 95.88 230 ALA A C 1
ATOM 1830 O O . ALA A 1 230 ? 9.225 -4.458 -27.454 1.00 95.88 230 ALA A O 1
ATOM 1831 N N . PHE A 1 231 ? 8.435 -5.352 -25.551 1.00 95.94 231 PHE A N 1
ATOM 1832 C CA . PHE A 1 231 ? 8.853 -4.238 -24.702 1.00 95.94 231 PHE A CA 1
ATOM 1833 C C . PHE A 1 231 ? 10.364 -4.259 -24.433 1.00 95.94 231 PHE A C 1
ATOM 1835 O O . PHE A 1 231 ? 11.009 -3.219 -24.543 1.00 95.94 231 PHE A O 1
ATOM 1842 N N . LYS A 1 232 ? 10.945 -5.432 -24.156 1.00 95.25 232 LYS A N 1
ATOM 1843 C CA . LYS A 1 232 ? 12.398 -5.620 -24.015 1.00 95.25 232 LYS A CA 1
ATOM 1844 C C . LYS A 1 232 ? 13.146 -5.243 -25.289 1.00 95.25 232 LYS A C 1
ATOM 1846 O O . LYS A 1 232 ? 14.108 -4.482 -25.221 1.00 95.25 232 LYS A O 1
ATOM 1851 N N . ASP A 1 233 ? 12.653 -5.685 -26.446 1.00 94.75 233 ASP A N 1
ATOM 1852 C CA . ASP A 1 233 ? 13.200 -5.305 -27.752 1.00 94.75 233 ASP A CA 1
ATOM 1853 C C . ASP A 1 233 ? 13.200 -3.782 -27.932 1.00 94.75 233 ASP A C 1
ATOM 1855 O O . ASP A 1 233 ? 14.176 -3.206 -28.407 1.00 94.75 233 ASP A O 1
ATOM 1859 N N . PHE A 1 234 ? 12.123 -3.104 -27.521 1.00 95.06 234 PHE A N 1
ATOM 1860 C CA . PHE A 1 234 ? 12.066 -1.644 -27.533 1.00 95.06 234 PHE A CA 1
ATOM 1861 C C . PHE A 1 234 ? 13.095 -1.019 -26.587 1.00 95.06 234 PHE A C 1
ATOM 1863 O O . PHE A 1 234 ? 13.826 -0.119 -27.010 1.00 95.06 234 PHE A O 1
ATOM 1870 N N . LEU A 1 235 ? 13.179 -1.495 -25.342 1.00 94.38 235 LEU A N 1
ATOM 1871 C CA . LEU A 1 235 ? 14.122 -0.994 -24.344 1.00 94.38 235 LEU A CA 1
ATOM 1872 C C . LEU A 1 235 ? 15.578 -1.127 -24.807 1.00 94.38 235 LEU A C 1
ATOM 1874 O O . LEU A 1 235 ? 16.345 -0.179 -24.648 1.00 94.38 235 LEU A O 1
ATOM 1878 N N . ALA A 1 236 ? 15.930 -2.218 -25.489 1.00 92.44 236 ALA A N 1
ATOM 1879 C CA . ALA A 1 236 ? 17.255 -2.416 -26.082 1.00 92.44 236 ALA A CA 1
ATOM 1880 C C . ALA A 1 236 ? 17.604 -1.385 -27.180 1.00 92.44 236 ALA A C 1
ATOM 1882 O O . ALA A 1 236 ? 18.771 -1.200 -27.517 1.00 92.44 236 ALA A O 1
ATOM 1883 N N . THR A 1 237 ? 16.611 -0.684 -27.747 1.00 91.50 237 THR A N 1
ATOM 1884 C CA . THR A 1 237 ? 16.843 0.424 -28.697 1.00 91.50 237 THR A CA 1
ATOM 1885 C C . THR A 1 237 ? 16.978 1.796 -28.034 1.00 91.50 237 THR A C 1
ATOM 1887 O O . THR A 1 237 ? 17.234 2.782 -28.729 1.00 91.50 237 THR A O 1
ATOM 1890 N N . THR A 1 238 ? 16.770 1.890 -26.719 1.00 92.38 238 THR A N 1
ATOM 1891 C CA . THR A 1 238 ? 16.848 3.155 -25.977 1.00 92.38 238 THR A CA 1
ATOM 1892 C C . THR A 1 238 ? 18.297 3.555 -25.707 1.00 92.38 238 THR A C 1
ATOM 1894 O O . THR A 1 238 ? 19.205 2.727 -25.681 1.00 92.38 238 THR A O 1
ATOM 1897 N N . ASN A 1 239 ? 18.533 4.848 -25.484 1.00 91.44 239 ASN A N 1
ATOM 1898 C CA . ASN A 1 239 ? 19.837 5.328 -25.049 1.00 91.44 239 ASN A CA 1
ATOM 1899 C C . ASN A 1 239 ? 19.894 5.313 -23.520 1.00 91.44 239 ASN A C 1
ATOM 1901 O O . ASN A 1 239 ? 19.436 6.260 -22.879 1.00 91.44 239 ASN A O 1
ATOM 1905 N N . ASN A 1 240 ? 20.429 4.232 -22.950 1.00 90.44 240 ASN A N 1
ATOM 1906 C CA . ASN A 1 240 ? 20.511 4.031 -21.504 1.00 90.44 240 ASN A CA 1
ATOM 1907 C C . ASN A 1 240 ? 19.153 4.254 -20.806 1.00 90.44 240 ASN A C 1
ATOM 1909 O O . ASN A 1 240 ? 19.051 5.070 -19.894 1.00 90.44 240 ASN A O 1
ATOM 1913 N N . GLY A 1 241 ? 18.087 3.624 -21.314 1.00 90.56 241 GLY A N 1
ATOM 1914 C CA . GLY A 1 241 ? 16.721 3.750 -20.792 1.00 90.56 241 GLY A CA 1
ATOM 1915 C C . GLY A 1 241 ? 15.957 5.005 -21.231 1.00 90.56 241 GLY A C 1
ATOM 1916 O O . GLY A 1 241 ? 14.774 5.134 -20.923 1.00 90.56 241 GLY A O 1
ATOM 1917 N N . ILE A 1 242 ? 16.586 5.930 -21.969 1.00 92.81 242 ILE A N 1
ATOM 1918 C CA . ILE A 1 242 ? 15.917 7.112 -22.532 1.00 92.81 242 ILE A CA 1
ATOM 1919 C C . ILE A 1 242 ? 15.413 6.788 -23.947 1.00 92.81 242 ILE A C 1
ATOM 1921 O O . ILE A 1 242 ? 16.227 6.530 -24.842 1.00 92.81 242 ILE A O 1
ATOM 1925 N N . PRO A 1 243 ? 14.090 6.795 -24.180 1.00 92.44 243 PRO A N 1
ATOM 1926 C CA . PRO A 1 243 ? 13.524 6.405 -25.459 1.00 92.44 243 PRO A CA 1
ATOM 1927 C C . PRO A 1 243 ? 13.654 7.501 -26.518 1.00 92.44 243 PRO A C 1
ATOM 1929 O O . PRO A 1 243 ? 13.477 8.685 -26.237 1.00 92.44 243 PRO A O 1
ATOM 1932 N N . ASP A 1 244 ? 13.899 7.078 -27.759 1.00 90.00 244 ASP A N 1
ATOM 1933 C CA . ASP A 1 244 ? 13.797 7.922 -28.949 1.00 90.00 244 ASP A CA 1
ATOM 1934 C C . ASP A 1 244 ? 12.668 7.407 -29.848 1.00 90.00 244 ASP A C 1
ATOM 1936 O O . ASP A 1 244 ? 12.734 6.309 -30.415 1.00 90.00 244 ASP A O 1
ATOM 1940 N N . TYR A 1 245 ? 11.611 8.212 -29.944 1.00 91.00 245 TYR A N 1
ATOM 1941 C CA . TYR A 1 245 ? 10.411 7.912 -30.721 1.00 91.00 245 TYR A CA 1
ATOM 1942 C C . TYR A 1 245 ? 10.470 8.460 -32.144 1.00 91.00 245 TYR A C 1
ATOM 1944 O O . TYR A 1 245 ? 9.498 8.301 -32.880 1.00 91.00 245 TYR A O 1
ATOM 1952 N N . VAL A 1 246 ? 11.542 9.148 -32.534 1.00 88.06 246 VAL A N 1
ATOM 1953 C CA . VAL A 1 246 ? 11.640 9.795 -33.840 1.00 88.06 246 VAL A CA 1
ATOM 1954 C C . VAL A 1 246 ? 12.482 8.944 -34.786 1.00 88.06 246 VAL A C 1
ATOM 1956 O O . VAL A 1 246 ? 13.499 8.364 -34.421 1.00 88.06 246 VAL A O 1
ATOM 1959 N N . ILE A 1 247 ? 12.041 8.863 -36.037 1.00 86.25 247 ILE A N 1
ATOM 1960 C CA . ILE A 1 247 ? 12.767 8.250 -37.148 1.00 86.25 247 ILE A CA 1
ATOM 1961 C C . ILE A 1 247 ? 12.856 9.240 -38.305 1.00 86.25 247 ILE A C 1
ATOM 1963 O O . ILE A 1 247 ? 11.931 10.017 -38.546 1.00 86.25 247 ILE A O 1
ATOM 1967 N N . GLY A 1 248 ? 13.954 9.193 -39.051 1.00 82.50 248 GLY A N 1
ATOM 1968 C CA . GLY A 1 248 ? 14.173 10.053 -40.212 1.00 82.50 248 GLY A CA 1
ATOM 1969 C C . GLY A 1 248 ? 15.507 10.783 -40.161 1.00 82.50 248 GLY A C 1
ATOM 1970 O O . GLY A 1 248 ? 16.328 10.557 -39.276 1.00 82.50 248 GLY A O 1
ATOM 1971 N N . ASP A 1 249 ? 15.722 11.637 -41.155 1.00 81.44 249 ASP A N 1
ATOM 1972 C CA . ASP A 1 249 ? 16.858 12.552 -41.209 1.00 81.44 249 ASP A CA 1
ATOM 1973 C C . ASP A 1 249 ? 16.461 13.949 -40.707 1.00 81.44 249 ASP A C 1
ATOM 1975 O O . ASP A 1 249 ? 15.301 14.205 -40.376 1.00 81.44 249 ASP A O 1
ATOM 1979 N N . GLU A 1 250 ? 17.429 14.867 -40.686 1.00 77.00 250 GLU A N 1
ATOM 1980 C CA . GLU A 1 250 ? 17.264 16.260 -40.246 1.00 77.00 250 GLU A CA 1
ATOM 1981 C C . GLU A 1 250 ? 16.120 17.006 -40.968 1.00 77.00 250 GLU A C 1
ATOM 1983 O O . GLU A 1 250 ? 15.600 17.993 -40.452 1.00 77.00 250 GLU A O 1
ATOM 1988 N N . TYR A 1 251 ? 15.680 16.526 -42.137 1.00 78.81 251 TYR A N 1
ATOM 1989 C CA . TYR A 1 251 ? 14.663 17.176 -42.963 1.00 78.81 251 TYR A CA 1
ATOM 1990 C C . TYR A 1 251 ? 13.308 16.454 -42.974 1.00 78.81 251 TYR A C 1
ATOM 1992 O O . TYR A 1 251 ? 12.307 17.066 -43.345 1.00 78.81 251 TYR A O 1
ATOM 2000 N N . ASN A 1 252 ? 13.245 15.177 -42.582 1.00 81.62 252 ASN A N 1
ATOM 2001 C CA . ASN A 1 252 ? 12.035 14.349 -42.637 1.00 81.62 252 ASN A CA 1
ATOM 2002 C C . ASN A 1 252 ? 11.849 13.489 -41.380 1.00 81.62 252 ASN A C 1
ATOM 2004 O O . ASN A 1 252 ? 11.665 12.273 -41.464 1.00 81.62 252 ASN A O 1
ATOM 2008 N N . MET A 1 253 ? 11.853 14.131 -40.215 1.00 86.19 253 MET A N 1
ATOM 2009 C CA . MET A 1 253 ? 11.544 13.482 -38.942 1.00 86.19 253 MET A CA 1
ATOM 2010 C C . MET A 1 253 ? 10.062 13.095 -38.846 1.00 86.19 253 MET A C 1
ATOM 2012 O O . MET A 1 253 ? 9.167 13.894 -39.136 1.00 86.19 253 MET A O 1
ATOM 2016 N N . ARG A 1 254 ? 9.792 11.860 -38.420 1.00 88.56 254 ARG A N 1
ATOM 2017 C CA . ARG A 1 254 ? 8.451 11.323 -38.150 1.00 88.56 254 ARG A CA 1
ATOM 2018 C C . ARG A 1 254 ? 8.457 10.531 -36.851 1.00 88.56 254 ARG A C 1
ATOM 2020 O O . ARG A 1 254 ? 9.491 10.013 -36.452 1.00 88.56 254 ARG A O 1
ATOM 2027 N N . ILE A 1 255 ? 7.294 10.413 -36.219 1.00 91.12 255 ILE A N 1
ATOM 2028 C CA . ILE A 1 255 ? 7.127 9.560 -35.041 1.00 91.12 255 ILE A CA 1
ATOM 2029 C C . ILE A 1 255 ? 7.064 8.100 -35.498 1.00 91.12 255 ILE A C 1
ATOM 2031 O O . ILE A 1 255 ? 6.295 7.756 -36.396 1.00 91.12 255 ILE A O 1
ATOM 2035 N N . ASP A 1 256 ? 7.867 7.252 -34.870 1.00 91.62 256 ASP A N 1
ATOM 2036 C CA . ASP A 1 256 ? 7.827 5.807 -35.026 1.00 91.62 256 ASP A CA 1
ATOM 2037 C C . ASP A 1 256 ? 6.632 5.239 -34.253 1.00 91.62 256 ASP A C 1
ATOM 2039 O O . ASP A 1 256 ? 6.645 5.127 -33.024 1.00 91.62 256 ASP A O 1
ATOM 2043 N N . GLU A 1 257 ? 5.583 4.869 -34.988 1.00 89.31 257 GLU A N 1
ATOM 2044 C CA . GLU A 1 257 ? 4.358 4.292 -34.425 1.00 89.31 257 GLU A CA 1
ATOM 2045 C C . GLU A 1 257 ? 4.621 3.000 -33.632 1.00 89.31 257 GLU A C 1
ATOM 2047 O O . GLU A 1 257 ? 3.903 2.695 -32.677 1.00 89.31 257 GLU A O 1
ATOM 2052 N N . SER A 1 258 ? 5.671 2.251 -33.986 1.00 89.00 258 SER A N 1
ATOM 2053 C CA . SER A 1 258 ? 6.035 1.019 -33.285 1.00 89.00 258 SER A CA 1
ATOM 2054 C C . SER A 1 258 ? 6.658 1.285 -31.913 1.00 89.00 258 SER A C 1
ATOM 2056 O O . SER A 1 258 ? 6.511 0.456 -31.015 1.00 89.00 258 SER A O 1
ATOM 2058 N N . LYS A 1 259 ? 7.287 2.453 -31.726 1.00 91.88 259 LYS A N 1
ATOM 2059 C CA . LYS A 1 259 ? 7.906 2.870 -30.462 1.00 91.88 259 LYS A CA 1
ATOM 2060 C C . LYS A 1 259 ? 6.973 3.711 -29.601 1.00 91.88 259 LYS A C 1
ATOM 2062 O O . LYS A 1 259 ? 6.934 3.529 -28.389 1.00 91.88 259 LYS A O 1
ATOM 2067 N N . ILE A 1 260 ? 6.192 4.609 -30.208 1.00 93.50 260 ILE A N 1
ATOM 2068 C CA . ILE A 1 260 ? 5.358 5.574 -29.470 1.00 93.50 260 ILE A CA 1
ATOM 2069 C C . ILE A 1 260 ? 4.290 4.904 -28.601 1.00 93.50 260 ILE A C 1
ATOM 2071 O O . ILE A 1 260 ? 3.907 5.455 -27.574 1.00 93.50 260 ILE A O 1
ATOM 2075 N N . LYS A 1 261 ? 3.844 3.691 -28.953 1.00 92.75 261 LYS A N 1
ATOM 2076 C CA . LYS A 1 261 ? 2.916 2.910 -28.119 1.00 92.75 261 LYS A CA 1
ATOM 2077 C C . LYS A 1 261 ? 3.457 2.649 -26.706 1.00 92.75 261 LYS A C 1
ATOM 2079 O O . LYS A 1 261 ? 2.671 2.500 -25.780 1.00 92.75 261 LYS A O 1
ATOM 2084 N N . TRP A 1 262 ? 4.781 2.621 -26.536 1.00 95.56 262 TRP A N 1
ATOM 2085 C CA . TRP A 1 262 ? 5.435 2.405 -25.246 1.00 95.56 262 TRP A CA 1
ATOM 2086 C C . TRP A 1 262 ? 5.598 3.686 -24.428 1.00 95.56 262 TRP A C 1
ATOM 2088 O O . TRP A 1 262 ? 5.903 3.609 -23.242 1.00 95.56 262 TRP A O 1
ATOM 2098 N N . ALA A 1 263 ? 5.328 4.857 -25.015 1.00 94.06 263 ALA A N 1
ATOM 2099 C CA . ALA A 1 263 ? 5.443 6.140 -24.328 1.00 94.06 263 ALA A CA 1
ATOM 2100 C C . ALA A 1 263 ? 4.559 6.235 -23.083 1.00 94.06 263 ALA A C 1
ATOM 2102 O O . ALA A 1 263 ? 4.941 6.897 -22.126 1.00 94.06 263 ALA A O 1
ATOM 2103 N N . GLN A 1 264 ? 3.427 5.525 -23.060 1.00 94.12 264 GLN A N 1
ATOM 2104 C CA . GLN A 1 264 ? 2.557 5.454 -21.886 1.00 94.12 264 GLN A CA 1
ATOM 2105 C C . GLN A 1 264 ? 3.251 4.886 -20.640 1.00 94.12 264 GLN A C 1
ATOM 2107 O O . GLN A 1 264 ? 2.811 5.178 -19.538 1.00 94.12 264 GLN A O 1
ATOM 2112 N N . TYR A 1 265 ? 4.303 4.080 -20.805 1.00 95.25 265 TYR A N 1
ATOM 2113 C CA . TYR A 1 265 ? 5.052 3.491 -19.696 1.00 95.25 265 TYR A CA 1
ATOM 2114 C C . TYR A 1 265 ? 6.345 4.245 -19.391 1.00 95.25 265 TYR A C 1
ATOM 2116 O O . TYR A 1 265 ? 6.990 3.928 -18.406 1.00 95.25 265 TYR A O 1
ATOM 2124 N N . MET A 1 266 ? 6.756 5.209 -20.217 1.00 93.19 266 MET A N 1
ATOM 2125 C CA . MET A 1 266 ? 8.083 5.836 -20.130 1.00 93.19 266 MET A CA 1
ATOM 2126 C C . MET A 1 266 ? 8.047 7.327 -19.772 1.00 93.19 266 MET A C 1
ATOM 2128 O O . MET A 1 266 ? 9.104 7.879 -19.469 1.00 93.19 266 MET A O 1
ATOM 2132 N N . ASN A 1 267 ? 6.880 7.976 -19.858 1.00 85.75 267 ASN A N 1
ATOM 2133 C CA . ASN A 1 267 ? 6.717 9.434 -19.789 1.00 85.75 267 ASN A CA 1
ATOM 2134 C C . ASN A 1 267 ? 5.815 9.888 -18.645 1.00 85.75 267 ASN A C 1
ATOM 2136 O O . ASN A 1 267 ? 4.760 9.246 -18.454 1.00 85.75 267 ASN A O 1
#

Organism: NCBI:txid1263051

InterPro domains:
  IPR059373 Domain of unknown function DUF8329 [PF27009] (141-267)

Secondary structure (DSSP, 8-state):
------------------------SSHHHHHHHHHHHHHHHHHHHHHHHHHHHHHHTT----EEEETTEEEEHHHHHHHHHHHHHHHHHHHHHHHHHHHHHHHHHHHHHHHHHHHHHHHHHHHHHHHHHHHHHHHHHSEEEEEEEPPPHHHHHTT---EEEEEEEETTEEEEEETT-SS-SEEEE-SSHHHHHHHHHHHHHHHHH-S--GGGG-HHHHHHHHHT-S-HHHHHHHHTTSBTTB---EES-TT--EE-HHHHTTHHHH-

pLDDT: mean 77.6, std 20.75, range [24.59, 97.31]

Foldseek 3Di:
DDDDDDDDDDDDDDDDDDDDDDDDPPVVVVVVVVVVVVVVVVVVVVVVVVVVVCVVVVVPADWDDDPPDTDGPVRVVVVVVVVVVVVVVVVVVVVVVVVVVVVVVVVVVVVVVVVVVVVVVVVVVVVVVVVVVQQVPWDKAKAWADDDPVVVVVVDDTKMKIWTQGQQWIFIDTPVDPDTPDTDGDPDSVLSVQVVVVVVVLVVQARHPLLSNAPVSSVCSSVVVDPVVLVVVQCNPADRSHHDQWDDDPVDIDGNPSNVVCVNRRD

Sequence (267 aa):
MAISSVDSKAGTNAATGIGTITDANTASDHMKAALKNKDYMEFISLYKEKMRDDIDNGTAEPSFQTGSQTFTDRQWDRLLENFDSAQDDIKKAVKEQGNKLKEEADESRKLSKELNEKILKELLQKQEDDRKLTLLTSELLKAVYPVSPEDAMLGAVPRMYITAVSEDGIRCISQDSEEYDWELLFANSIQYRQAMDIIDWASEEMDNYLFAANENFWQDYLGGNIDIEAFKDFLATTNNGIPDYVIGDEYNMRIDESKIKWAQYMN